Protein 9JU4 (pdb70)

Foldseek 3Di:
DAAFVLLVVLLVVVVVDDDDPLVPDDLVNVQPDDDSFDADDADDAPDWDWDWDDDVPDIKIKIKTAGPDADFPFFEEEEEEDDLLRDDACRLCNSLVRLLCHLLVGIYIYIGFHGWPVDAPPRRLCRLLVVVVSCLVCSVVVRHDQQRYAYEYAAQRLLSRLLSLVVQVVVVDDHHAEYEYELYQQADDPVDQPPLLPVLQDRFPNHNSNNVSSCVGHHPDCVCRQVCSRRVLNVPALAPGHEYEYEAEQNESSRVVSVSSQVSNVVNVHHYHYDYQDRHYGPLCSCAPVGPSSVVVSSVSSNVSNVSRD/DFFFQDADAPQAWGATNHAIEGCVQEVNTHDGGDDWDFDWDPVSIHTHHID

Radius of gyration: 20.18 Å; Cα contacts (8 Å, |Δi|>4): 818; chains: 2; bounding box: 47×51×53 Å

B-factor: mean 32.2, std 16.73, range [12.49, 86.11]

InterPro domains:
  IPR013094 Alpha/beta hydrolase fold-3 [PF07859] (77-285)
  IPR029058 Alpha/Beta hydrolase fold [G3DSA:3.40.50.1820] (1-310)
  IPR029058 Alpha/Beta hydrolase fold [SSF53474] (37-308)
  IPR050300 GDXG lipolytic enzyme [PTHR48081] (16-307)

Secondary structure (D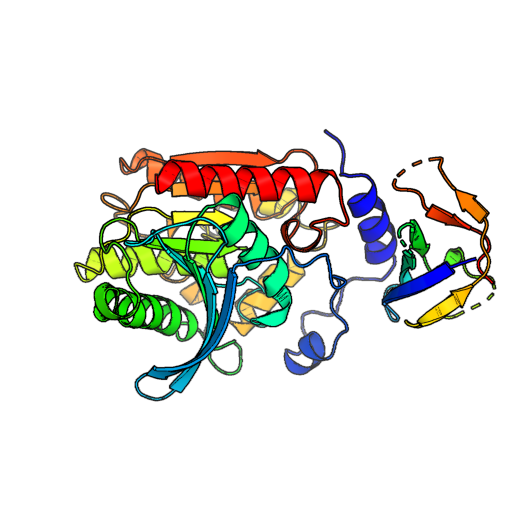SSP, 8-state):
----HHHHHHHHHHTTSPPP-TTT--HHHHHHSPPSSPP------SEEEEEEEEETTEEEEEEEEE-TT--SSEEEEEEE--STTTS--TTTTHHHHHHHHHHHTSEEEEE----TTTS-TTHHHHHHHHHHHHHHHTTTTTTEEEEEEEEEEETHHHHHHHHHHHHHHHTT-S----EEEES------TTS--HHHHHTSSSSSS-HHHHHHHHHHH-S-GGGGG-TTT-GGG-S--TTPPPEEEEEETT-TTHHHHHHHHHHHHHTT--EEEEEETT--TTGGGGTTTSHHHHHHHHHHHHHHHHHH-/-EEEEEEETTTTEEEE--EEEEGGGB-----TT-EE--EEE----EEESB-

Organism: Alicyclobacillus acidocaldarius subsp. acidocaldarius (strain ATCC 27009 / DSM 446 / BCRC 14685 / JCM 5260 / KCTC 1825 / NBRC 15652 / NCIMB 11725 / NRRL B-14509 / 104-IA) (NCBI:txid521098)

Sequence (361 aa):
MPLDPVIQQVLDQLNRMPAPDYKHLSAQQFRSQQSLFPPVKKEPVAEVREFDMDLPGRTLKVRMYRPEGVEPPYPALVYYHGGGWVVGDLETHDPVCRVLAKDGRAVVFSVDYRLAPEHKFPAAVEDAYDALQWIAERAADFHLDPARIAVGGDSAGGNLAAVTSILAKERGGPAIAFQLLIYPSTGYDPAHPPASIEENAEGYLLTGGMMLWFRDQYLNSLEELTHPWFSPVLYPDLSGLPPAYIATAQYDPLRDVGKLYAEALNKAGVKVEIENFEDLIHGFAQFYSLSPGATKALVRIAEKLRDALARGKVKWFHDYYGYGFITDVFVNADAIDKTLKEGQVVEFEIDSTAPQAAHVK

Solvent-accessible surface area: 15192 Å² total; per-residue (Å²): 158,112,21,4,69,11,1,66,30,1,4,63,17,15,84,150,79,100,76,51,67,50,167,130,20,43,2,113,98,39,82,90,83,70,62,36,41,8,101,20,114,95,22,78,20,45,66,52,124,86,51,77,0,104,23,117,87,40,72,2,97,0,37,26,0,70,0,92,81,30,143,70,84,21,13,0,0,0,0,0,0,0,19,6,12,0,37,14,61,7,83,61,5,2,9,2,0,40,0,0,0,71,29,2,78,0,3,0,0,0,0,32,6,62,42,1,38,95,80,70,10,51,13,1,1,52,0,0,7,27,0,0,65,46,0,19,123,82,5,90,113,42,107,7,32,85,74,61,1,0,0,0,0,3,13,1,0,0,0,0,0,0,0,1,2,0,0,7,72,92,112,77,16,26,71,22,33,13,0,0,0,0,2,0,19,0,9,51,62,59,74,132,51,20,70,0,23,120,115,6,22,114,25,54,35,15,25,17,24,18,37,90,7,21,39,76,29,1,5,88,52,87,155,35,29,72,68,37,53,19,2,0,17,63,35,122,74,9,43,69,9,16,49,4,3,0,0,2,0,48,47,0,0,6,31,20,0,0,117,54,0,6,93,24,0,101,190,30,71,8,160,30,66,64,36,50,28,76,24,0,1,15,4,0,1,27,1,12,51,25,0,68,11,0,36,153,4,0,40,104,0,0,63,42,0,94,85,46,4,117,213,1,112,0,87,24,12,3,95,130,28,6,0,0,7,1,74,76,24,3,0,22,21,118,12,18,122,165,62,8,139,100,35,78,113,7,96,42,101,94,57,90,173,60,50,42,4,19,109,0,150

Structure (mmCIF, N/CA/C/O backbone):
data_9JU4
#
_entry.id   9JU4
#
_cell.length_a   45.820
_cell.length_b   46.650
_cell.length_c   101.260
_cell.angle_alpha   90.00
_cell.angle_beta   93.99
_cell.angle_gamma   90.00
#
_symmetry.space_group_name_H-M   'P 1 2 1'
#
loop_
_entity.id
_entity.type
_entity.pdbx_description
1 polymer 'Alpha/beta hydrolase fold-3 domain protein'
2 polymer 'The Thermotoga maritima cold shock protein mutant binding to AacEst'
3 non-polymer 'phenylmethanesulfonic acid'
4 non-polymer DI(HYDROXYETHYL)ETHER
5 non-polymer GLYCEROL
6 water water
#
loop_
_atom_site.group_PDB
_atom_site.id
_atom_site.type_symbol
_atom_site.label_atom_id
_atom_site.label_alt_id
_atom_site.label_comp_id
_atom_site.label_asym_id
_atom_site.label_entity_id
_atom_site.label_seq_id
_atom_site.pdbx_PDB_ins_code
_atom_site.Cartn_x
_atom_site.Cartn_y
_atom_site.Cartn_z
_atom_site.occupancy
_atom_site.B_iso_or_equiv
_atom_site.auth_seq_id
_atom_site.auth_comp_id
_atom_site.auth_asym_id
_atom_site.auth_atom_id
_atom_site.pdbx_PDB_model_num
ATOM 1 N N . MET A 1 1 ? 24.711 -21.024 17.050 1.00 45.10 1 MET A N 1
ATOM 2 C CA . MET A 1 1 ? 24.192 -19.998 16.150 1.00 43.98 1 MET A CA 1
ATOM 3 C C . MET A 1 1 ? 24.468 -18.597 16.694 1.00 46.18 1 MET A C 1
ATOM 4 O O . MET A 1 1 ? 24.474 -18.391 17.909 1.00 46.20 1 MET A O 1
ATOM 9 N N . PRO A 1 2 ? 24.703 -17.636 15.808 1.00 46.21 2 PRO A N 1
ATOM 10 C CA . PRO A 1 2 ? 24.803 -16.239 16.233 1.00 43.26 2 PRO A CA 1
ATOM 11 C C . PRO A 1 2 ? 23.407 -15.685 16.496 1.00 39.95 2 PRO A C 1
ATOM 12 O O . PRO A 1 2 ? 22.395 -16.333 16.235 1.00 40.55 2 PRO A O 1
ATOM 16 N N . LEU A 1 3 ? 23.378 -14.457 17.006 1.00 37.87 3 LEU A N 1
ATOM 17 C CA . LEU A 1 3 ? 22.126 -13.760 17.256 1.00 36.16 3 LEU A CA 1
ATOM 18 C C . LEU A 1 3 ? 21.285 -13.683 15.992 1.00 41.37 3 LEU A C 1
ATOM 19 O O . LEU A 1 3 ? 21.800 -13.428 14.898 1.00 34.44 3 LEU A O 1
ATOM 24 N N . ASP A 1 4 ? 19.989 -13.911 16.147 1.00 36.26 4 ASP A N 1
ATOM 25 C CA . ASP A 1 4 ? 19.067 -13.723 15.040 1.00 34.54 4 ASP A CA 1
ATOM 26 C C . ASP A 1 4 ? 19.255 -12.326 14.446 1.00 32.01 4 ASP A C 1
ATOM 27 O O . ASP A 1 4 ? 19.394 -11.342 15.190 1.00 29.63 4 ASP A O 1
ATOM 32 N N . PRO A 1 5 ? 19.276 -12.200 13.118 1.00 35.82 5 PRO A N 1
ATOM 33 C CA . PRO A 1 5 ? 19.692 -10.921 12.513 1.00 35.35 5 PRO A CA 1
ATOM 34 C C . PRO A 1 5 ? 18.790 -9.746 12.846 1.00 37.29 5 PRO A C 1
ATOM 35 O O . PRO A 1 5 ? 19.291 -8.631 13.044 1.00 32.28 5 PRO A O 1
ATOM 39 N N . VAL A 1 6 ? 17.472 -9.950 12.910 1.00 33.49 6 VAL A N 1
ATOM 40 C CA . VAL A 1 6 ? 16.580 -8.844 13.247 1.00 32.13 6 VAL A CA 1
ATOM 41 C C . VAL A 1 6 ? 16.778 -8.423 14.697 1.00 32.30 6 VAL A C 1
ATOM 42 O O . VAL A 1 6 ? 16.837 -7.228 15.015 1.00 31.41 6 VAL A O 1
ATOM 46 N N . ILE A 1 7 ? 16.871 -9.398 15.602 1.00 32.63 7 ILE A N 1
ATOM 47 C CA . ILE A 1 7 ? 17.149 -9.094 17.003 1.00 29.15 7 ILE A CA 1
ATOM 48 C C . ILE A 1 7 ? 18.465 -8.329 17.141 1.00 30.86 7 ILE A C 1
ATOM 49 O O . ILE A 1 7 ? 18.556 -7.348 17.892 1.00 29.84 7 ILE A O 1
ATOM 54 N N . GLN A 1 8 ? 19.496 -8.750 16.400 1.00 32.47 8 GLN A N 1
ATOM 55 C CA . GLN A 1 8 ? 20.783 -8.049 16.427 1.00 31.86 8 GLN A CA 1
ATOM 56 C C . GLN A 1 8 ? 20.627 -6.572 16.091 1.00 33.33 8 GLN A C 1
ATOM 57 O O . GLN A 1 8 ? 21.277 -5.712 16.701 1.00 35.13 8 GLN A O 1
ATOM 63 N N . GLN A 1 9 ? 19.781 -6.258 15.107 1.00 34.60 9 GLN A N 1
ATOM 64 C CA . GLN A 1 9 ? 19.604 -4.868 14.699 1.00 35.29 9 GLN A CA 1
ATOM 65 C C . GLN A 1 9 ? 18.978 -4.051 15.818 1.00 37.17 9 GLN A C 1
ATOM 66 O O . GLN A 1 9 ? 19.379 -2.906 16.066 1.00 33.62 9 GLN A O 1
ATOM 72 N N . VAL A 1 10 ? 18.000 -4.632 16.518 1.00 32.23 10 VAL A N 1
ATOM 73 C CA . VAL A 1 10 ? 17.365 -3.935 17.631 1.00 37.44 10 VAL A CA 1
ATOM 74 C C . VAL A 1 10 ? 18.371 -3.700 18.750 1.00 31.91 10 VAL A C 1
ATOM 75 O O . VAL A 1 10 ? 18.486 -2.590 19.283 1.00 37.15 10 VAL A O 1
ATOM 79 N N . LEU A 1 11 ? 19.125 -4.741 19.110 1.00 34.73 11 LEU A N 1
ATOM 80 C CA . LEU A 1 11 ? 20.072 -4.638 20.214 1.00 36.92 11 LEU A CA 1
ATOM 81 C C . LEU A 1 11 ? 21.154 -3.608 19.927 1.00 38.62 11 LEU A C 1
ATOM 82 O O . LEU A 1 11 ? 21.517 -2.820 20.808 1.00 40.09 11 LEU A O 1
ATOM 87 N N . ASP A 1 12 ? 21.691 -3.607 18.704 1.00 38.17 12 ASP A N 1
ATOM 88 C CA . ASP A 1 12 ? 22.735 -2.646 18.359 1.00 38.29 12 ASP A CA 1
ATOM 89 C C . ASP A 1 12 ? 22.266 -1.216 18.585 1.00 44.53 12 ASP A C 1
ATOM 90 O O . ASP A 1 12 ? 23.033 -0.377 19.068 1.00 49.61 12 ASP A O 1
ATOM 95 N N . GLN A 1 13 ? 21.003 -0.924 18.275 1.00 38.86 13 GLN A N 1
ATOM 96 C CA . GLN A 1 13 ? 20.482 0.419 18.498 1.00 41.21 13 GLN A CA 1
ATOM 97 C C . GLN A 1 13 ? 20.128 0.649 19.965 1.00 47.22 13 GLN A C 1
ATOM 98 O O . GLN A 1 13 ? 20.313 1.757 20.485 1.00 45.34 13 GLN A O 1
ATOM 104 N N . LEU A 1 14 ? 19.612 -0.382 20.644 1.00 47.05 14 LEU A N 1
ATOM 105 C CA . LEU A 1 14 ? 19.305 -0.256 22.066 1.00 43.60 14 LEU A CA 1
ATOM 106 C C . LEU A 1 14 ? 20.554 0.078 22.871 1.00 41.91 14 LEU A C 1
ATOM 107 O O . LEU A 1 14 ? 20.542 0.976 23.718 1.00 46.61 14 LEU A O 1
ATOM 112 N N . ASN A 1 15 ? 21.644 -0.634 22.614 1.00 36.02 15 ASN A N 1
ATOM 113 C CA . ASN A 1 15 ? 22.839 -0.513 23.433 1.00 40.11 15 ASN A CA 1
ATOM 114 C C . ASN A 1 15 ? 23.634 0.757 23.151 1.00 49.07 15 ASN A C 1
ATOM 115 O O . ASN A 1 15 ? 24.681 0.958 23.776 1.00 46.34 15 ASN A O 1
ATOM 120 N N . ARG A 1 16 ? 23.165 1.617 22.240 1.00 49.18 16 ARG A N 1
ATOM 121 C CA . ARG A 1 16 ? 23.795 2.915 22.019 1.00 50.22 16 ARG A CA 1
ATOM 122 C C . ARG A 1 16 ? 23.472 3.917 23.113 1.00 56.00 16 ARG A C 1
ATOM 123 O O . ARG A 1 16 ? 24.277 4.821 23.361 1.00 57.67 16 ARG A O 1
ATOM 131 N N . MET A 1 17 ? 22.321 3.788 23.754 1.00 50.71 17 MET A N 1
ATOM 132 C CA . MET A 1 17 ? 22.089 4.700 24.856 1.00 58.28 17 MET A CA 1
ATOM 133 C C . MET A 1 17 ? 22.546 4.059 26.162 1.00 58.61 17 MET A C 1
ATOM 134 O O . MET A 1 17 ? 22.557 2.830 26.288 1.00 56.10 17 MET A O 1
ATOM 139 N N . PRO A 1 18 ? 22.958 4.856 27.144 1.00 60.10 18 PRO A N 1
ATOM 140 C CA . PRO A 1 18 ? 23.471 4.274 28.386 1.00 53.35 18 PRO A CA 1
ATOM 141 C C . PRO A 1 18 ? 22.355 3.639 29.199 1.00 49.94 18 PRO A C 1
ATOM 142 O O . PRO A 1 18 ? 21.169 3.926 29.020 1.00 44.56 18 PRO A O 1
ATOM 146 N N . ALA A 1 19 ? 22.760 2.750 30.103 1.00 51.52 19 ALA A N 1
ATOM 147 C CA . ALA A 1 19 ? 21.797 2.049 30.934 1.00 46.48 19 ALA A CA 1
ATOM 148 C C . ALA A 1 19 ? 21.060 3.042 31.829 1.00 42.93 19 ALA A C 1
ATOM 149 O O . ALA A 1 19 ? 21.610 4.087 32.196 1.00 43.51 19 ALA A O 1
ATOM 151 N N . PRO A 1 20 ? 19.809 2.751 32.178 1.00 40.39 20 PRO A N 1
ATOM 152 C CA . PRO A 1 20 ? 19.067 3.637 33.080 1.00 35.32 20 PRO A CA 1
ATOM 153 C C . PRO A 1 20 ? 19.719 3.719 34.450 1.00 33.87 20 PRO A C 1
ATOM 154 O O . PRO A 1 20 ? 20.515 2.870 34.849 1.00 35.01 20 PRO A O 1
ATOM 158 N N . ASP A 1 21 ? 19.350 4.760 35.181 1.00 34.96 21 ASP A N 1
ATOM 159 C CA . ASP A 1 21 ? 19.789 4.953 36.560 1.00 37.49 21 ASP A CA 1
ATOM 160 C C . ASP A 1 21 ? 18.807 4.197 37.446 1.00 33.97 21 ASP A C 1
ATOM 161 O O . ASP A 1 21 ? 17.792 4.741 37.890 1.00 32.48 21 ASP A O 1
ATOM 166 N N . TYR A 1 22 ? 19.110 2.918 37.708 1.00 32.24 22 TYR A N 1
ATOM 167 C CA . TYR A 1 22 ? 18.154 2.062 38.404 1.00 31.09 22 TYR A CA 1
ATOM 168 C C . TYR A 1 22 ? 17.918 2.481 39.851 1.00 36.68 22 TYR A C 1
ATOM 169 O O . TYR A 1 22 ? 16.856 2.165 40.397 1.00 30.09 22 TYR A O 1
ATOM 178 N N . LYS A 1 23 ? 18.852 3.197 40.490 1.00 29.22 23 LYS A N 1
ATOM 179 C CA . LYS A 1 23 ? 18.590 3.584 41.876 1.00 32.66 23 LYS A CA 1
ATOM 180 C C . LYS A 1 23 ? 17.494 4.644 41.995 1.00 34.23 23 LYS A C 1
ATOM 181 O O . LYS A 1 23 ? 16.910 4.792 43.075 1.00 33.83 23 LYS A O 1
ATOM 187 N N . HIS A 1 24 ? 17.191 5.376 40.922 1.00 25.73 24 HIS A N 1
ATOM 188 C CA . HIS A 1 24 ? 16.141 6.382 40.958 1.00 28.67 24 HIS A CA 1
ATOM 189 C C . HIS A 1 24 ? 14.990 6.113 40.000 1.00 27.29 24 HIS A C 1
ATOM 190 O O . HIS A 1 24 ? 13.984 6.830 40.065 1.00 32.88 24 HIS A O 1
ATOM 197 N N . LEU A 1 25 ? 15.104 5.105 39.143 1.00 26.69 25 LEU A N 1
ATOM 198 C CA . LEU A 1 25 ? 14.023 4.734 38.243 1.00 26.21 25 LEU A CA 1
ATOM 199 C C . LEU A 1 25 ? 12.781 4.345 39.034 1.00 26.11 25 LEU A C 1
ATOM 200 O O . LEU A 1 25 ? 12.831 3.481 39.915 1.00 25.05 25 LEU A O 1
ATOM 205 N N . SER A 1 26 ? 11.653 4.969 38.719 1.00 23.84 26 SER A N 1
ATOM 206 C CA . SER A 1 26 ? 10.406 4.585 39.362 1.00 25.62 26 SER A CA 1
ATOM 207 C C . SER A 1 26 ? 9.568 3.714 38.431 1.00 24.33 26 SER A C 1
ATOM 208 O O . SER A 1 26 ? 9.760 3.703 37.213 1.00 23.49 26 SER A O 1
ATOM 211 N N . ALA A 1 27 ? 8.623 2.977 39.021 1.00 22.56 27 ALA A N 1
ATOM 212 C CA . ALA A 1 27 ? 7.749 2.138 38.203 1.00 28.65 27 ALA A CA 1
ATOM 213 C C . ALA A 1 27 ? 6.887 2.986 37.272 1.00 30.82 27 ALA A C 1
ATOM 214 O O . ALA A 1 27 ? 6.769 2.697 36.072 1.00 29.11 27 ALA A O 1
ATOM 216 N N . GLN A 1 28 ? 6.292 4.052 37.812 1.00 32.99 28 GLN A N 1
ATOM 217 C CA . GLN A 1 28 ? 5.480 4.960 37.005 1.00 40.60 28 GLN A CA 1
ATOM 218 C C . GLN A 1 28 ? 6.301 5.569 35.877 1.00 36.44 28 GLN A C 1
ATOM 219 O O . GLN A 1 28 ? 5.774 5.830 34.794 1.00 45.62 28 GLN A O 1
ATOM 225 N N . GLN A 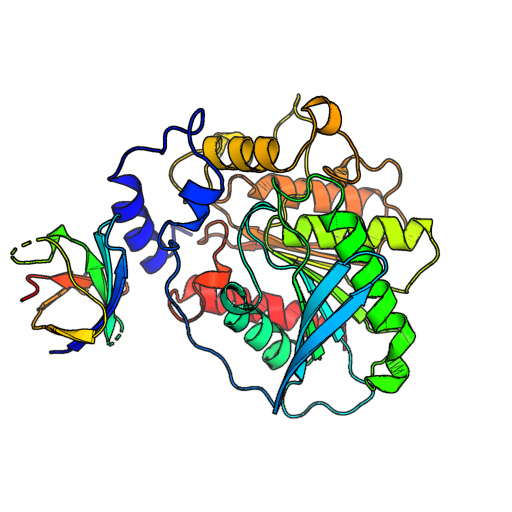1 29 ? 7.601 5.773 36.111 1.00 39.79 29 GLN A N 1
ATOM 226 C CA . GLN A 1 29 ? 8.527 6.197 35.067 1.00 36.43 29 GLN A CA 1
ATOM 227 C C . GLN A 1 29 ? 8.722 5.104 34.026 1.00 44.35 29 GLN A C 1
ATOM 228 O O . GLN A 1 29 ? 8.662 5.358 32.816 1.00 46.21 29 GLN A O 1
ATOM 234 N N . PHE A 1 30 ? 9.011 3.885 34.486 1.00 36.99 30 PHE A N 1
ATOM 235 C CA . PHE A 1 30 ? 9.285 2.778 33.580 1.00 37.06 30 PHE A CA 1
ATOM 236 C C . PHE A 1 30 ? 8.063 2.434 32.727 1.00 33.45 30 PHE A C 1
ATOM 237 O O . PHE A 1 30 ? 8.201 2.105 31.545 1.00 37.30 30 PHE A O 1
ATOM 245 N N . ARG A 1 31 ? 6.861 2.505 33.306 1.00 36.03 31 ARG A N 1
ATOM 246 C CA . ARG A 1 31 ? 5.641 2.219 32.548 1.00 37.55 31 ARG A CA 1
ATOM 247 C C . ARG A 1 31 ? 5.279 3.344 31.582 1.00 43.69 31 ARG A C 1
ATOM 248 O O . ARG A 1 31 ? 4.657 3.092 30.545 1.00 45.06 31 ARG A O 1
ATOM 256 N N . SER A 1 32 ? 5.645 4.582 31.914 1.00 49.06 32 SER A N 1
ATOM 257 C CA . SER A 1 32 ? 5.484 5.709 31.001 1.00 48.95 32 SER A CA 1
ATOM 258 C C . SER A 1 32 ? 6.370 5.595 29.770 1.00 48.56 32 SER A C 1
ATOM 259 O O . SER A 1 32 ? 6.137 6.307 28.787 1.00 53.18 32 SER A O 1
ATOM 262 N N . GLN A 1 33 ? 7.392 4.746 29.808 1.00 47.98 33 GLN A N 1
ATOM 263 C CA . GLN A 1 33 ? 8.226 4.541 28.637 1.00 47.28 33 GLN A CA 1
ATOM 264 C C . GLN A 1 33 ? 7.414 3.928 27.509 1.00 49.91 33 GLN A C 1
ATOM 265 O O . GLN A 1 33 ? 6.398 3.265 27.731 1.00 53.96 33 GLN A O 1
ATOM 271 N N . GLN A 1 34 ? 7.872 4.165 26.286 1.00 50.65 34 GLN A N 1
ATOM 272 C CA . GLN A 1 34 ? 7.431 3.362 25.158 1.00 53.96 34 GLN A CA 1
ATOM 273 C C . GLN A 1 34 ? 8.094 1.993 25.245 1.00 53.48 34 GLN A C 1
ATOM 274 O O . GLN A 1 34 ? 9.285 1.883 25.554 1.00 52.00 34 GLN A O 1
ATOM 280 N N . SER A 1 35 ? 7.316 0.942 25.004 1.00 52.54 35 SER A N 1
ATOM 281 C CA . SER A 1 35 ? 7.849 -0.403 25.162 1.00 51.74 35 SER A CA 1
ATOM 282 C C . SER A 1 35 ? 8.821 -0.739 24.036 1.00 54.37 35 SER A C 1
ATOM 283 O O . SER A 1 35 ? 8.659 -0.309 22.888 1.00 51.35 35 SER A O 1
ATOM 286 N N . LEU A 1 36 ? 9.840 -1.529 24.379 1.00 50.69 36 LEU A N 1
ATOM 287 C CA . LEU A 1 36 ? 10.822 -1.954 23.388 1.00 48.18 36 LEU A CA 1
ATOM 288 C C . LEU A 1 36 ? 10.197 -2.778 22.271 1.00 50.63 36 LEU A C 1
ATOM 289 O O . LEU A 1 36 ? 10.782 -2.881 21.187 1.00 50.00 36 LEU A O 1
ATOM 294 N N . PHE A 1 37 ? 9.020 -3.357 22.503 1.00 47.16 37 PHE A N 1
ATOM 295 C CA . PHE A 1 37 ? 8.514 -4.259 21.478 1.00 48.99 37 PHE A CA 1
ATOM 296 C C . PHE A 1 37 ? 7.416 -3.590 20.666 1.00 48.12 37 PHE A C 1
ATOM 297 O O . PHE A 1 37 ? 6.535 -2.935 21.233 1.00 50.19 37 PHE A O 1
ATOM 305 N N . PRO A 1 38 ? 7.444 -3.737 19.346 1.00 46.95 38 PRO A N 1
ATOM 306 C CA . PRO A 1 38 ? 6.360 -3.213 18.518 1.00 47.96 38 PRO A CA 1
ATOM 307 C C . PRO A 1 38 ? 5.214 -4.204 18.446 1.00 49.01 38 PRO A C 1
ATOM 308 O O . PRO A 1 38 ? 5.392 -5.393 18.753 1.00 44.22 38 PRO A O 1
ATOM 312 N N . PRO A 1 39 ? 4.020 -3.751 18.055 1.00 51.46 39 PRO A N 1
ATOM 313 C CA . PRO A 1 39 ? 2.896 -4.684 17.880 1.00 48.81 39 PRO A CA 1
ATOM 314 C C . PRO A 1 39 ? 3.149 -5.624 16.709 1.00 50.53 39 PRO A C 1
ATOM 315 O O . PRO A 1 39 ? 3.552 -5.198 15.623 1.00 54.73 39 PRO A O 1
ATOM 319 N N . VAL A 1 40 ? 2.908 -6.912 16.940 1.00 39.79 40 VAL A N 1
ATOM 320 C CA . VAL A 1 40 ? 3.228 -7.935 15.955 1.00 32.22 40 VAL A CA 1
ATOM 321 C C . VAL A 1 40 ? 1.953 -8.613 15.467 1.00 36.71 40 VAL A C 1
ATOM 322 O O . VAL A 1 40 ? 0.855 -8.317 15.952 1.00 38.02 40 VAL A O 1
ATOM 326 N N . LYS A 1 41 ? 2.098 -9.532 14.513 1.00 34.01 41 LYS A N 1
ATOM 327 C CA . LYS A 1 41 ? 0.954 -10.196 13.899 1.00 35.39 41 LYS A CA 1
ATOM 328 C C . LYS A 1 41 ? 0.094 -10.929 14.926 1.00 33.77 41 LYS A C 1
ATOM 329 O O . LYS A 1 41 ? 0.607 -11.689 15.754 1.00 27.63 41 LYS A O 1
ATOM 335 N N . LYS A 1 42 ? -1.226 -10.740 14.834 1.00 29.25 42 LYS A N 1
ATOM 336 C CA . LYS A 1 42 ? -2.191 -11.490 15.635 1.00 30.10 42 LYS A CA 1
ATOM 337 C C . LYS A 1 42 ? -2.743 -12.619 14.774 1.00 28.91 42 LYS A C 1
ATOM 338 O O . LYS A 1 42 ? -3.458 -12.368 13.801 1.00 30.34 42 LYS A O 1
ATOM 344 N N . GLU A 1 43 ? -2.411 -13.856 15.119 1.00 26.84 43 GLU A N 1
ATOM 345 C CA . GLU A 1 43 ? -2.944 -14.982 14.375 1.00 26.77 43 GLU A CA 1
ATOM 346 C C . GLU A 1 43 ? -4.444 -15.115 14.647 1.00 34.43 43 GLU A C 1
ATOM 347 O O . GLU A 1 43 ? -4.915 -14.791 15.743 1.00 27.76 43 GLU A O 1
ATOM 353 N N . PRO A 1 44 ? -5.222 -15.562 13.660 1.00 35.79 44 PRO A N 1
ATOM 354 C CA . PRO A 1 44 ? -6.677 -15.645 13.851 1.00 30.67 44 PRO A CA 1
ATOM 355 C C . PRO A 1 44 ? -7.061 -16.840 14.709 1.00 26.82 44 PRO A C 1
ATOM 356 O O . PRO A 1 44 ? -6.443 -17.904 14.646 1.00 31.09 44 PRO A O 1
ATOM 360 N N . VAL A 1 45 ? -8.087 -16.643 15.539 1.00 30.34 45 VAL A N 1
ATOM 361 C CA . VAL A 1 45 ? -8.671 -17.702 16.351 1.00 28.16 45 VAL A CA 1
ATOM 362 C C . VAL A 1 45 ? -10.190 -17.641 16.185 1.00 27.32 45 VAL A C 1
ATOM 363 O O . VAL A 1 45 ? -10.732 -16.705 15.602 1.00 30.93 45 VAL A O 1
ATOM 367 N N . ALA A 1 46 ? -10.882 -18.663 16.699 1.00 27.44 46 ALA A N 1
ATOM 368 C CA . ALA A 1 46 ? -12.338 -18.698 16.548 1.00 30.18 46 ALA A CA 1
ATOM 369 C C . ALA A 1 46 ? -13.003 -17.574 17.340 1.00 31.13 46 ALA A C 1
ATOM 370 O O . ALA A 1 46 ? -13.906 -16.898 16.834 1.00 30.34 46 ALA A O 1
ATOM 372 N N . GLU A 1 47 ? -12.541 -17.325 18.565 1.00 24.71 47 GLU A N 1
ATOM 373 C CA . GLU A 1 47 ? -13.185 -16.345 19.422 1.00 26.83 47 GLU A CA 1
ATOM 374 C C . GLU A 1 47 ? -12.211 -15.859 20.489 1.00 24.05 47 GLU A C 1
ATOM 375 O O . GLU A 1 47 ? -11.399 -16.634 20.995 1.00 22.02 47 GLU A O 1
ATOM 381 N N . VAL A 1 48 ? -12.304 -14.576 20.822 1.00 21.73 48 VAL A N 1
ATOM 382 C CA . VAL A 1 48 ? -11.580 -13.984 21.944 1.00 26.40 48 VAL A CA 1
ATOM 383 C C . VAL A 1 48 ? -12.609 -13.276 22.809 1.00 25.74 48 VAL A C 1
ATOM 384 O O . VAL A 1 48 ? -13.348 -12.422 22.312 1.00 32.75 48 VAL A O 1
ATOM 388 N N . ARG A 1 49 ? -12.665 -13.633 24.090 1.00 22.78 49 ARG A N 1
ATOM 389 C CA . ARG A 1 49 ? -13.601 -13.039 25.041 1.00 28.31 49 ARG A CA 1
ATOM 390 C C . ARG A 1 49 ? -12.821 -12.434 26.198 1.00 26.69 49 ARG A C 1
ATOM 391 O O . ARG A 1 49 ? -11.999 -13.115 26.817 1.00 27.10 49 ARG A O 1
ATOM 399 N N . GLU A 1 50 ? -13.071 -11.166 26.497 1.00 20.97 50 GLU A N 1
ATOM 400 C CA . GLU A 1 50 ? -12.468 -10.534 27.660 1.00 19.83 50 GLU A CA 1
ATOM 401 C C . GLU A 1 50 ? -13.526 -10.328 28.729 1.00 22.76 50 GLU A C 1
ATOM 402 O O . GLU A 1 50 ? -14.650 -9.915 28.424 1.00 21.82 50 GLU A O 1
ATOM 408 N N . PHE A 1 51 ? -13.172 -10.602 29.981 1.00 19.25 51 PHE A N 1
ATOM 409 C CA . PHE A 1 51 ? -14.149 -10.432 31.057 1.00 21.26 51 PHE A CA 1
ATOM 410 C C . PHE A 1 51 ? -13.420 -10.218 32.377 1.00 21.11 51 PHE A C 1
ATOM 411 O O . PHE A 1 51 ? -12.202 -10.388 32.477 1.00 22.31 51 PHE A O 1
ATOM 419 N N . ASP A 1 52 ? -14.187 -9.829 33.392 1.00 21.41 52 ASP A N 1
ATOM 420 C CA . ASP A 1 52 ? -13.669 -9.582 34.731 1.00 21.52 52 ASP A CA 1
ATOM 421 C C . ASP A 1 52 ? -13.910 -10.806 35.603 1.00 26.22 52 ASP A C 1
ATOM 422 O O . ASP A 1 52 ? -15.042 -11.285 35.704 1.00 23.61 52 ASP A O 1
ATOM 427 N N . MET A 1 53 ? -12.852 -11.295 36.239 1.00 19.17 53 MET A N 1
ATOM 428 C CA . MET A 1 53 ? -12.929 -12.390 37.200 1.00 22.03 53 MET A CA 1
ATOM 429 C C . MET A 1 53 ? -12.960 -11.790 38.604 1.00 21.98 53 MET A C 1
ATOM 430 O O . MET A 1 53 ? -11.999 -11.136 39.019 1.00 19.14 53 MET A O 1
ATOM 435 N N . ASP A 1 54 ? -14.061 -11.999 39.324 1.00 23.36 54 ASP A N 1
ATOM 436 C CA . ASP A 1 54 ? -14.255 -11.400 40.642 1.00 21.17 54 ASP A CA 1
ATOM 437 C C . ASP A 1 54 ? -13.700 -12.349 41.700 1.00 24.51 54 ASP A C 1
ATOM 438 O O . ASP A 1 54 ? -14.185 -13.475 41.864 1.00 25.95 54 ASP A O 1
ATOM 443 N N . LEU A 1 55 ? -12.660 -11.912 42.388 1.00 23.73 55 LEU A N 1
ATOM 444 C CA . LEU A 1 55 ? -12.047 -12.633 43.486 1.00 20.38 55 LEU A CA 1
ATOM 445 C C . LEU A 1 55 ? -12.228 -11.818 44.761 1.00 23.01 55 LEU A C 1
ATOM 446 O O . LEU A 1 55 ? -12.540 -10.624 44.693 1.00 25.30 55 LEU A O 1
ATOM 451 N N . PRO A 1 56 ? -12.027 -12.425 45.951 1.00 28.81 56 PRO A N 1
ATOM 452 C CA . PRO A 1 56 ? -12.140 -11.639 47.193 1.00 25.80 56 PRO A CA 1
ATOM 453 C C . PRO A 1 56 ? -11.147 -10.487 47.234 1.00 28.87 56 PRO A C 1
ATOM 454 O O . PRO A 1 56 ? -9.931 -10.705 47.224 1.00 25.89 56 PRO A O 1
ATOM 458 N N . GLY A 1 57 ? -11.659 -9.257 47.235 1.00 31.38 57 GLY A N 1
ATOM 459 C CA . GLY A 1 57 ? -10.839 -8.071 47.364 1.00 28.82 57 GLY A CA 1
ATOM 460 C C . GLY A 1 57 ? -10.307 -7.488 46.073 1.00 33.40 57 GLY A C 1
ATOM 461 O O . GLY A 1 57 ? -9.744 -6.386 46.100 1.00 34.37 57 GLY A O 1
ATOM 462 N N . ARG A 1 58 ? -10.436 -8.184 44.944 1.00 25.50 58 ARG A N 1
ATOM 463 C CA . ARG A 1 58 ? -9.882 -7.639 43.715 1.00 24.50 58 ARG A CA 1
ATOM 464 C C . ARG A 1 58 ? -10.519 -8.341 42.528 1.00 21.42 58 ARG A C 1
ATOM 465 O O . ARG A 1 58 ? -10.966 -9.482 42.628 1.00 25.07 58 ARG A O 1
ATOM 473 N N . THR A 1 59 ? -10.565 -7.630 41.413 1.00 19.70 59 THR A N 1
ATOM 474 C CA . THR A 1 59 ? -11.067 -8.141 40.148 1.00 21.52 59 THR A CA 1
ATOM 475 C C . THR A 1 59 ? -9.912 -8.242 39.161 1.00 23.39 59 THR A C 1
ATOM 476 O O . THR A 1 59 ? -9.129 -7.300 39.027 1.00 23.54 59 THR A O 1
ATOM 480 N N . LEU A 1 60 ? -9.803 -9.374 38.473 1.00 21.07 60 LEU A N 1
ATOM 481 C CA . LEU A 1 60 ? -8.741 -9.593 37.500 1.00 19.69 60 LEU A CA 1
ATOM 482 C C . LEU A 1 60 ? -9.342 -9.700 36.110 1.00 22.28 60 LEU A C 1
ATOM 483 O O . LEU A 1 60 ? -10.282 -10.476 35.895 1.00 19.88 60 LEU A O 1
ATOM 488 N N . LYS A 1 61 ? -8.796 -8.938 35.169 1.00 18.66 61 LYS A N 1
ATOM 489 C CA . LYS A 1 61 ? -9.198 -9.092 33.777 1.00 18.19 61 LYS A CA 1
ATOM 490 C C . LYS A 1 61 ? -8.641 -10.389 33.202 1.00 20.54 61 LYS A C 1
ATOM 491 O O . LYS A 1 61 ? -7.525 -10.810 33.540 1.00 18.90 61 LYS A O 1
ATOM 497 N N . VAL A 1 62 ? -9.439 -11.037 32.342 1.00 17.53 62 VAL A N 1
ATOM 498 C CA . VAL A 1 62 ? -9.060 -12.286 31.692 1.00 19.11 62 VAL A CA 1
ATOM 499 C C . VAL A 1 62 ? -9.391 -12.198 30.213 1.00 21.38 62 VAL A C 1
ATOM 500 O O . VAL A 1 62 ? -10.456 -11.703 29.831 1.00 18.90 62 VAL A O 1
ATOM 504 N N . ARG A 1 63 ? -8.492 -12.694 29.374 1.00 17.82 63 ARG A N 1
ATOM 505 C CA . ARG A 1 63 ? -8.808 -12.895 27.967 1.00 17.35 63 ARG A CA 1
ATOM 506 C C . ARG A 1 63 ? -8.774 -14.380 27.663 1.00 20.79 63 ARG A C 1
ATOM 507 O O . ARG A 1 63 ? -7.769 -15.050 27.945 1.00 19.70 63 ARG A O 1
ATOM 515 N N . MET A 1 64 ? -9.871 -14.890 27.103 1.00 16.31 64 MET A N 1
ATOM 516 C CA . MET A 1 64 ? -9.999 -16.299 26.744 1.00 18.48 64 MET A CA 1
ATOM 517 C C . MET A 1 64 ? -9.935 -16.427 25.228 1.00 19.22 64 MET A C 1
ATOM 518 O O . MET A 1 64 ? -10.702 -15.766 24.519 1.00 22.31 64 MET A O 1
ATOM 523 N N . TYR A 1 65 ? -9.045 -17.289 24.740 1.00 18.64 65 TYR A N 1
ATOM 524 C CA . TYR A 1 65 ? -8.803 -17.488 23.312 1.00 21.44 65 TYR A CA 1
ATOM 525 C C . TYR A 1 65 ? -9.237 -18.893 22.927 1.00 22.80 65 TYR A C 1
ATOM 526 O O . TYR A 1 65 ? -8.614 -19.867 23.354 1.00 23.16 65 TYR A O 1
ATOM 535 N N . ARG A 1 66 ? -10.266 -19.010 22.083 1.00 21.60 66 ARG A N 1
ATOM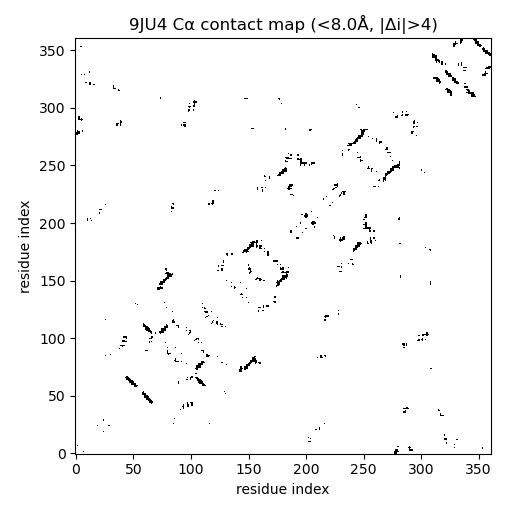 536 C CA . ARG A 1 66 ? -10.658 -20.332 21.589 1.00 19.59 66 ARG A CA 1
ATOM 537 C C . ARG A 1 66 ? -10.182 -20.485 20.154 1.00 27.13 66 ARG A C 1
ATOM 538 O O . ARG A 1 66 ? -10.590 -19.688 19.295 1.00 25.27 66 ARG A O 1
ATOM 546 N N . PRO A 1 67 ? -9.354 -21.479 19.840 1.00 25.99 67 PRO A N 1
ATOM 547 C CA . PRO A 1 67 ? -8.830 -21.612 18.479 1.00 29.39 67 PRO A CA 1
ATOM 548 C C . PRO A 1 67 ? -9.836 -22.276 17.546 1.00 34.26 67 PRO A C 1
ATOM 549 O O . PRO A 1 67 ? -10.770 -22.955 17.972 1.00 32.13 67 PRO A O 1
ATOM 553 N N . GLU A 1 68 ? -9.596 -22.099 16.247 1.00 37.68 68 GLU A N 1
ATOM 554 C CA . GLU A 1 68 ? -10.418 -22.745 15.228 1.00 38.79 68 GLU A CA 1
ATOM 555 C C . GLU A 1 68 ? -10.227 -24.259 15.239 1.00 42.07 68 GLU A C 1
ATOM 556 O O . GLU A 1 68 ? -9.151 -24.776 15.558 1.00 38.57 68 GLU A O 1
ATOM 562 N N . GLY A 1 69 ? -11.293 -24.969 14.881 1.00 44.78 69 GLY A N 1
ATOM 563 C CA . GLY A 1 69 ? -11.181 -26.381 14.569 1.00 44.70 69 GLY A CA 1
ATOM 564 C C . GLY A 1 69 ? -10.830 -27.286 15.724 1.00 47.49 69 GLY A C 1
ATOM 565 O O . GLY A 1 69 ? -10.199 -28.329 15.515 1.00 45.44 69 GLY A O 1
ATOM 566 N N . VAL A 1 70 ? -11.207 -26.916 16.943 1.00 43.41 70 VAL A N 1
ATOM 567 C CA . VAL A 1 70 ? -11.093 -27.801 18.094 1.00 40.67 70 VAL A CA 1
ATOM 568 C C . VAL A 1 70 ? -12.494 -28.028 18.636 1.00 38.15 70 VAL A C 1
ATOM 569 O O . VAL A 1 70 ? -13.350 -27.141 18.555 1.00 39.12 70 VAL A O 1
ATOM 573 N N . GLU A 1 71 ? -12.739 -29.228 19.152 1.00 40.13 71 GLU A N 1
ATOM 574 C CA . GLU A 1 71 ? -14.069 -29.561 19.634 1.00 43.12 71 GLU A CA 1
ATOM 575 C C . GLU A 1 71 ? -14.020 -29.883 21.123 1.00 35.53 71 GLU A C 1
ATOM 576 O O . GLU A 1 71 ? -12.991 -30.356 21.621 1.00 33.38 71 GLU A O 1
ATOM 582 N N . PRO A 1 72 ? -15.105 -29.629 21.858 1.00 36.75 72 PRO A N 1
ATOM 583 C CA . PRO A 1 72 ? -15.111 -29.907 23.303 1.00 27.86 72 PRO A CA 1
ATOM 584 C C . PRO A 1 72 ? -15.040 -31.399 23.553 1.00 31.62 72 PRO A C 1
ATOM 585 O O . PRO A 1 72 ? -15.382 -32.193 22.666 1.00 34.26 72 PRO A O 1
ATOM 589 N N . PRO A 1 73 ? -14.605 -31.829 24.752 1.00 32.06 73 PRO A N 1
ATOM 590 C CA . PRO A 1 73 ? -14.082 -30.978 25.831 1.00 27.07 73 PRO A CA 1
ATOM 591 C C . PRO A 1 73 ? -12.682 -30.460 25.493 1.00 31.56 73 PRO A C 1
ATOM 592 O O . PRO A 1 73 ? -11.832 -31.236 25.038 1.00 32.06 73 PRO A O 1
ATOM 596 N N . TYR A 1 74 ? -12.454 -29.162 25.702 1.00 23.95 74 TYR A N 1
ATOM 597 C CA . TYR A 1 74 ? -11.211 -28.563 25.231 1.00 25.27 74 TYR A CA 1
ATOM 598 C C . TYR A 1 74 ? -10.088 -28.772 26.246 1.00 23.34 74 TYR A C 1
ATOM 599 O O . TYR A 1 74 ? -10.320 -28.706 27.457 1.00 20.01 74 TYR A O 1
ATOM 608 N N . PRO A 1 75 ? -8.862 -28.992 25.783 1.00 25.58 75 PRO A N 1
ATOM 609 C CA . PRO A 1 75 ? -7.705 -28.745 26.645 1.00 25.31 75 PRO A CA 1
ATOM 610 C C . PRO A 1 75 ? -7.523 -27.243 26.803 1.00 23.68 75 PRO A C 1
ATOM 611 O O . PRO A 1 75 ? -7.993 -26.448 25.980 1.00 20.22 75 PRO A O 1
ATOM 615 N N . ALA A 1 76 ? -6.862 -26.847 27.892 1.00 18.94 76 ALA A N 1
ATOM 616 C CA . ALA A 1 76 ? -6.734 -25.427 28.190 1.00 18.64 76 ALA A CA 1
ATOM 617 C C . ALA A 1 76 ? -5.377 -25.129 28.819 1.00 16.85 76 ALA A C 1
ATOM 618 O O . ALA A 1 76 ? -4.726 -26.002 29.402 1.00 18.77 76 ALA A O 1
ATOM 620 N N . LEU A 1 77 ? -4.970 -23.865 28.676 1.00 16.25 77 LEU A N 1
ATOM 621 C CA . LEU A 1 77 ? -3.749 -23.324 29.266 1.00 14.72 77 LEU A CA 1
ATOM 622 C C . LEU A 1 77 ? -4.114 -22.046 30.007 1.00 15.84 77 LEU A C 1
ATOM 623 O O . LEU A 1 77 ? -4.655 -21.121 29.397 1.00 17.49 77 LEU A O 1
ATOM 628 N N . VAL A 1 78 ? -3.854 -21.999 31.313 1.00 14.93 78 VAL A N 1
ATOM 629 C CA . VAL A 1 78 ? -3.938 -20.747 32.065 1.00 13.22 78 VAL A CA 1
ATOM 630 C C . VAL A 1 78 ? -2.569 -20.085 31.986 1.00 16.49 78 VAL A C 1
ATOM 631 O O . VAL A 1 78 ? -1.568 -20.659 32.438 1.00 14.81 78 VAL A O 1
ATOM 635 N N . TYR A 1 79 ? -2.525 -18.885 31.405 1.00 16.21 79 TYR A N 1
ATOM 636 C CA . TYR A 1 79 ? -1.287 -18.236 30.991 1.00 15.66 79 TYR A CA 1
ATOM 637 C C . TYR A 1 79 ? -1.076 -16.946 31.771 1.00 15.74 79 TYR A C 1
ATOM 638 O O . TYR A 1 79 ? -2.000 -16.137 31.912 1.00 15.49 79 TYR A O 1
ATOM 647 N N . TYR A 1 80 ? 0.149 -16.750 32.265 1.00 13.71 80 TYR A N 1
ATOM 648 C CA . TYR A 1 80 ? 0.530 -15.559 33.004 1.00 14.52 80 TYR A CA 1
ATOM 649 C C . TYR A 1 80 ? 1.606 -14.829 32.212 1.00 15.11 80 TYR A C 1
ATOM 650 O O . TYR A 1 80 ? 2.683 -15.384 31.975 1.00 14.46 80 TYR A O 1
ATOM 659 N N . HIS A 1 81 ? 1.312 -13.600 31.801 1.00 17.37 81 HIS A N 1
ATOM 660 C CA . HIS A 1 81 ? 2.260 -12.826 31.005 1.00 16.79 81 HIS A CA 1
ATOM 661 C C . HIS A 1 81 ? 3.504 -12.458 31.822 1.00 15.44 81 HIS A C 1
ATOM 662 O O . HIS A 1 81 ? 3.486 -12.406 33.059 1.00 16.52 81 HIS A O 1
ATOM 669 N N . GLY A 1 82 ? 4.586 -12.157 31.100 1.00 17.01 82 GLY A N 1
ATOM 670 C CA . GLY A 1 82 ? 5.806 -11.663 31.708 1.00 16.91 82 GLY A CA 1
ATOM 671 C C . GLY A 1 82 ? 5.823 -10.147 31.871 1.00 20.49 82 GLY A C 1
ATOM 672 O O . GLY A 1 82 ? 4.847 -9.442 31.616 1.00 19.48 82 GLY A O 1
ATOM 673 N N . GLY A 1 83 ? 6.965 -9.649 32.333 1.00 18.37 83 GLY A N 1
ATOM 674 C CA . GLY A 1 83 ? 7.111 -8.228 32.588 1.00 18.84 83 GLY A CA 1
ATOM 675 C C . GLY A 1 83 ? 7.681 -7.918 33.958 1.00 19.14 83 GLY A C 1
ATOM 676 O O . GLY A 1 83 ? 7.392 -6.861 34.526 1.00 17.36 83 GLY A O 1
ATOM 677 N N . GLY A 1 84 ? 8.470 -8.838 34.514 1.00 15.06 84 GLY A N 1
ATOM 678 C CA . GLY A 1 84 ? 9.201 -8.551 35.742 1.00 15.70 84 GLY A CA 1
ATOM 679 C C . GLY A 1 84 ? 8.351 -8.278 36.959 1.00 18.42 84 GLY A C 1
ATOM 680 O O . GLY A 1 84 ? 8.820 -7.625 37.898 1.00 16.32 84 GLY A O 1
ATOM 681 N N . TRP A 1 85 ? 7.096 -8.738 36.959 1.00 15.01 85 TRP A N 1
ATOM 682 C CA . TRP A 1 85 ? 6.103 -8.507 38.006 1.00 18.60 85 TRP A CA 1
ATOM 683 C C . TRP A 1 85 ? 5.671 -7.047 38.111 1.00 19.00 85 TRP A C 1
ATOM 684 O O . TRP A 1 85 ? 4.959 -6.689 39.061 1.00 19.88 85 TRP A O 1
ATOM 695 N N . VAL A 1 86 ? 6.019 -6.209 37.132 1.00 17.63 86 VAL A N 1
ATOM 696 C CA . VAL A 1 86 ? 5.815 -4.761 37.219 1.00 18.06 86 VAL A CA 1
ATOM 697 C C . VAL A 1 86 ? 5.038 -4.237 36.014 1.00 16.46 86 VAL A C 1
ATOM 698 O O . VAL A 1 86 ? 4.239 -3.309 36.149 1.00 19.67 86 VAL A O 1
ATOM 702 N N . VAL A 1 87 ? 5.294 -4.791 34.826 1.00 18.71 87 VAL A N 1
ATOM 703 C CA . VAL A 1 87 ? 4.634 -4.342 33.602 1.00 22.07 87 VAL A CA 1
ATOM 704 C C . VAL A 1 87 ? 3.988 -5.518 32.876 1.00 25.52 87 VAL A C 1
ATOM 705 O O . VAL A 1 87 ? 3.936 -6.644 33.397 1.00 19.63 87 VAL A O 1
ATOM 709 N N . GLY A 1 88 ? 3.507 -5.265 31.662 1.00 22.57 88 GLY A N 1
ATOM 710 C CA . GLY A 1 88 ? 2.822 -6.249 30.845 1.00 21.09 88 GLY A CA 1
ATOM 711 C C . GLY A 1 88 ? 1.341 -6.297 31.164 1.00 20.44 88 GLY A C 1
ATOM 712 O O . GLY A 1 88 ? 0.896 -5.924 32.248 1.00 23.99 88 GLY A O 1
ATOM 713 N N . ASP A 1 89 ? 0.558 -6.740 30.189 1.00 23.19 89 ASP A N 1
ATOM 714 C CA . ASP A 1 89 ? -0.883 -6.865 30.391 1.00 23.35 89 ASP A CA 1
ATOM 715 C C . ASP A 1 89 ? -1.444 -7.766 29.297 1.00 22.50 89 ASP A C 1
ATOM 716 O O . ASP A 1 89 ? -0.693 -8.378 28.529 1.00 22.16 89 ASP A O 1
ATOM 721 N N . LEU A 1 90 ? -2.780 -7.814 29.195 1.00 22.41 90 LEU A N 1
ATOM 722 C CA . LEU A 1 90 ? -3.411 -8.693 28.218 1.00 22.90 90 LEU A CA 1
ATOM 723 C C . LEU A 1 90 ? -3.021 -8.317 26.799 1.00 21.41 90 LEU A C 1
ATOM 724 O O . LEU A 1 90 ? -2.848 -9.195 25.948 1.00 23.79 90 LEU A O 1
ATOM 729 N N . GLU A 1 91 ? -2.861 -7.022 26.517 1.00 24.10 91 GLU A N 1
ATOM 730 C CA . GLU A 1 91 ? -2.567 -6.652 25.130 1.00 24.64 91 GLU A CA 1
ATOM 731 C C . GLU A 1 91 ? -1.101 -6.900 24.763 1.00 24.06 91 GLU A C 1
ATOM 732 O O . GLU A 1 91 ? -0.812 -7.334 23.638 1.00 21.66 91 GLU A O 1
ATOM 738 N N . THR A 1 92 ? -0.156 -6.656 25.682 1.00 21.40 92 THR A N 1
ATOM 739 C CA . THR A 1 92 ? 1.243 -6.878 25.315 1.00 23.55 92 THR A CA 1
ATOM 740 C C . THR A 1 92 ? 1.486 -8.321 24.905 1.00 25.74 92 THR A C 1
ATOM 741 O O . THR A 1 92 ? 2.315 -8.584 24.033 1.00 23.38 92 THR A O 1
ATOM 745 N N . HIS A 1 93 ? 0.776 -9.272 25.508 1.00 21.01 93 HIS A N 1
ATOM 746 C CA . HIS A 1 93 ? 1.007 -10.678 25.226 1.00 21.64 93 HIS A CA 1
ATOM 747 C C . HIS A 1 93 ? -0.110 -11.298 24.407 1.00 21.53 93 HIS A C 1
ATOM 748 O O . HIS A 1 93 ? -0.147 -12.524 24.241 1.00 21.69 93 HIS A O 1
ATOM 755 N N . ASP A 1 94 ? -1.009 -10.482 23.872 1.00 19.73 94 ASP A N 1
ATOM 756 C CA . ASP A 1 94 ? -2.090 -11.024 23.052 1.00 20.16 94 ASP A CA 1
ATOM 757 C C . ASP A 1 94 ? -1.576 -11.820 21.856 1.00 21.21 94 ASP A C 1
ATOM 758 O O . ASP A 1 94 ? -2.066 -12.941 21.634 1.00 19.10 94 ASP A O 1
ATOM 763 N N . PRO A 1 95 ? -0.604 -11.341 21.065 1.00 25.19 95 PRO A N 1
ATOM 764 C CA . PRO A 1 95 ? -0.115 -12.176 19.954 1.00 21.52 95 PRO A CA 1
ATOM 765 C C . PRO A 1 95 ? 0.513 -13.490 20.402 1.00 21.78 95 PRO A C 1
ATOM 766 O O . PRO A 1 95 ? 0.413 -14.490 19.680 1.00 20.82 95 PRO A O 1
ATOM 770 N N . VAL A 1 96 ? 1.151 -13.527 21.575 1.00 21.60 96 VAL A N 1
ATOM 771 C CA . VAL A 1 96 ? 1.709 -14.779 22.084 1.00 17.52 96 VAL A CA 1
ATOM 772 C C . VAL A 1 96 ? 0.599 -15.795 22.359 1.00 19.13 96 VAL A C 1
ATOM 773 O O . VAL A 1 96 ? 0.686 -16.970 21.971 1.00 19.06 96 VAL A O 1
ATOM 777 N N . CYS A 1 97 ? -0.437 -15.370 23.087 1.00 19.55 97 CYS A N 1
ATOM 778 C CA . CYS A 1 97 ? -1.547 -16.265 23.402 1.00 21.17 97 CYS A CA 1
ATOM 779 C C . CYS A 1 97 ? -2.220 -16.810 22.149 1.00 19.40 97 CYS A C 1
ATOM 780 O O . CYS A 1 97 ? -2.626 -17.982 22.115 1.00 20.37 97 CYS A O 1
ATOM 783 N N . ARG A 1 98 ? -2.357 -15.974 21.113 1.00 19.50 98 ARG A N 1
ATOM 784 C CA . ARG A 1 98 ? -3.015 -16.428 19.889 1.00 20.78 98 ARG A CA 1
ATOM 785 C C . ARG A 1 98 ? -2.236 -17.560 19.228 1.00 19.42 98 ARG A C 1
ATOM 786 O O . ARG A 1 98 ? -2.823 -18.550 18.767 1.00 22.14 98 ARG A O 1
ATOM 794 N N . VAL A 1 99 ? -0.908 -17.448 19.199 1.00 20.55 99 VAL A N 1
ATOM 795 C CA . VAL A 1 99 ? -0.083 -18.531 18.667 1.00 19.48 99 VAL A CA 1
ATOM 796 C C . VAL A 1 99 ? -0.207 -19.773 19.543 1.00 21.61 99 VAL A C 1
ATOM 797 O O . VAL A 1 99 ? -0.337 -20.902 19.044 1.00 20.33 99 VAL A O 1
ATOM 801 N N . LEU A 1 100 ? -0.179 -19.586 20.865 1.00 21.09 100 LEU A N 1
ATOM 802 C CA . LEU A 1 100 ? -0.304 -20.731 21.759 1.00 18.95 100 LEU A CA 1
ATOM 803 C C . LEU A 1 100 ? -1.653 -21.419 21.574 1.00 18.17 100 LEU A C 1
ATOM 804 O O . LEU A 1 100 ? -1.738 -22.651 21.590 1.00 23.88 100 LEU A O 1
ATOM 809 N N . ALA A 1 101 ? -2.718 -20.643 21.397 1.00 20.83 101 ALA A N 1
ATOM 810 C CA . ALA A 1 101 ? -4.030 -21.247 21.172 1.00 18.96 101 ALA A CA 1
ATOM 811 C C . ALA A 1 101 ? -4.104 -21.912 19.797 1.00 21.19 101 ALA A C 1
ATOM 812 O O . ALA A 1 101 ? -4.477 -23.087 19.679 1.00 24.78 101 ALA A O 1
ATOM 814 N N . LYS A 1 102 ? -3.758 -21.167 18.747 1.00 23.73 102 LYS A N 1
ATOM 815 C CA . LYS A 1 102 ? -3.928 -21.666 17.384 1.00 27.22 102 LYS A CA 1
ATOM 816 C C . LYS A 1 102 ? -3.052 -22.890 17.125 1.00 25.70 102 LYS A C 1
ATOM 817 O O . LYS A 1 102 ? -3.534 -23.931 16.658 1.00 25.87 102 LYS A O 1
ATOM 823 N N . ASP A 1 103 ? -1.764 -22.794 17.433 1.00 24.33 103 ASP A N 1
ATOM 824 C CA . ASP A 1 103 ? -0.871 -23.917 17.184 1.00 26.27 103 ASP A CA 1
ATOM 825 C C . ASP A 1 103 ? -0.827 -24.908 18.337 1.00 31.11 103 ASP A C 1
ATOM 826 O O . ASP A 1 103 ? -0.510 -26.082 18.113 1.00 30.37 103 ASP A O 1
ATOM 831 N N . GLY A 1 104 ? -1.154 -24.481 19.561 1.00 25.94 104 GLY A N 1
ATOM 832 C CA . GLY A 1 104 ? -1.270 -25.452 20.637 1.00 23.92 104 GLY A CA 1
ATOM 833 C C . GLY A 1 104 ? -2.573 -26.227 20.659 1.00 26.77 104 GLY A C 1
ATOM 834 O O . GLY A 1 104 ? -2.654 -27.255 21.340 1.00 21.31 104 GLY A O 1
ATOM 835 N N . ARG A 1 105 ? -3.587 -25.761 19.922 1.00 26.68 105 ARG A N 1
ATOM 836 C CA . ARG A 1 105 ? -4.891 -26.435 19.846 1.00 28.49 105 ARG A CA 1
ATOM 837 C C . ARG A 1 105 ? -5.572 -26.463 21.211 1.00 25.09 105 ARG A C 1
ATOM 838 O O . ARG A 1 105 ? -6.151 -27.473 21.610 1.00 28.76 105 ARG A O 1
ATOM 846 N N . ALA A 1 106 ? -5.496 -25.348 21.937 1.00 21.87 106 ALA A N 1
ATOM 847 C CA . ALA A 1 106 ? -5.987 -25.279 23.308 1.00 22.60 106 ALA A CA 1
ATOM 848 C C . ALA A 1 106 ? -6.659 -23.935 23.544 1.00 19.59 106 ALA A C 1
ATOM 849 O O . ALA A 1 106 ? -6.297 -22.926 22.930 1.00 19.68 106 ALA A O 1
ATOM 851 N N . VAL A 1 107 ? -7.647 -23.930 24.441 1.00 20.70 107 VAL A N 1
ATOM 852 C CA . VAL A 1 107 ? -8.207 -22.675 24.915 1.00 18.61 107 VAL A CA 1
ATOM 853 C C . VAL A 1 107 ? -7.207 -22.045 25.869 1.00 18.94 107 VAL A C 1
ATOM 854 O O . VAL A 1 107 ? -6.755 -22.690 26.822 1.00 22.28 107 VAL A O 1
ATOM 858 N N . VAL A 1 108 ? -6.864 -20.784 25.635 1.00 15.43 108 VAL A N 1
ATOM 859 C CA . VAL A 1 108 ? -5.912 -20.074 26.492 1.00 15.30 108 VAL A CA 1
ATOM 860 C C . VAL A 1 108 ? -6.666 -19.019 27.280 1.00 16.02 108 VAL A C 1
ATOM 861 O O . VAL A 1 108 ? -7.447 -18.247 26.709 1.00 18.31 108 VAL A O 1
ATOM 865 N N . PHE A 1 109 ? -6.441 -18.999 28.593 1.00 14.34 109 PHE A N 1
ATOM 866 C CA . PHE A 1 109 ? -6.954 -17.969 29.494 1.00 16.16 109 PHE A CA 1
ATOM 867 C C . PHE A 1 109 ? -5.765 -17.136 29.947 1.00 16.78 109 PHE A C 1
ATOM 868 O O . PHE A 1 109 ? -4.965 -17.604 30.767 1.00 15.91 109 PHE A O 1
ATOM 876 N N . SER A 1 110 ? -5.650 -15.917 29.422 1.00 17.14 110 SER A N 1
ATOM 877 C CA . SER A 1 110 ? -4.578 -15.002 29.806 1.00 17.72 110 SER A CA 1
ATOM 878 C C . SER A 1 110 ? -5.046 -14.152 30.983 1.00 18.61 110 SER A C 1
ATOM 879 O O . SER A 1 110 ? -6.076 -13.479 30.890 1.00 19.35 110 SER A O 1
ATOM 882 N N . VAL A 1 111 ? -4.301 -14.182 32.086 1.00 17.76 111 VAL A N 1
ATOM 883 C CA . VAL A 1 111 ? -4.758 -13.645 33.368 1.00 16.55 111 VAL A CA 1
ATOM 884 C C . VAL A 1 111 ? -3.975 -12.382 33.695 1.00 17.86 111 VAL A C 1
ATOM 885 O O . VAL A 1 111 ? -2.739 -12.399 33.706 1.00 18.19 111 VAL A O 1
ATOM 889 N N . ASP A 1 112 ? -4.697 -11.301 34.001 1.00 17.93 112 ASP A N 1
ATOM 890 C CA . ASP A 1 112 ? -4.109 -10.013 34.400 1.00 20.01 112 ASP A CA 1
ATOM 891 C C . ASP A 1 112 ? -3.935 -9.973 35.915 1.00 21.82 112 ASP A C 1
ATOM 892 O O . ASP A 1 112 ? -4.772 -9.453 36.653 1.00 23.41 112 ASP A O 1
ATOM 897 N N . TYR A 1 113 ? -2.804 -10.501 36.384 1.00 18.10 113 TYR A N 1
ATOM 898 C CA . TYR A 1 113 ? -2.545 -10.501 37.813 1.00 17.87 113 TYR A CA 1
ATOM 899 C C . TYR A 1 113 ? -2.085 -9.116 38.281 1.00 13.58 113 TYR A C 1
ATOM 900 O O . TYR A 1 113 ? -1.666 -8.275 37.489 1.00 23.12 113 TYR A O 1
ATOM 909 N N . ARG A 1 114 ? -2.180 -8.884 39.591 1.00 19.07 114 ARG A N 1
ATOM 910 C CA . ARG A 1 114 ? -1.823 -7.584 40.151 1.00 19.06 114 ARG A CA 1
ATOM 911 C C . ARG A 1 114 ? -0.313 -7.367 40.074 1.00 19.31 114 ARG A C 1
ATOM 912 O O . ARG A 1 114 ? 0.479 -8.305 40.221 1.00 17.35 114 ARG A O 1
ATOM 920 N N . LEU A 1 115 ? 0.077 -6.113 39.854 1.00 17.61 115 LEU A N 1
ATOM 921 C CA . LEU A 1 115 ? 1.457 -5.737 39.562 1.00 19.55 115 LEU A CA 1
ATOM 922 C C . LEU A 1 115 ? 2.086 -4.991 40.734 1.00 20.90 115 LEU A C 1
ATOM 923 O O . LEU A 1 115 ? 1.403 -4.287 41.483 1.00 20.11 115 LEU A O 1
ATOM 928 N N . ALA A 1 116 ? 3.405 -5.185 40.904 1.00 19.85 116 ALA A N 1
ATOM 929 C CA . ALA A 1 116 ? 4.222 -4.453 41.860 1.00 18.09 116 ALA A CA 1
ATOM 930 C C . ALA A 1 116 ? 4.668 -3.121 41.256 1.00 21.50 116 ALA A C 1
ATOM 931 O O . ALA A 1 116 ? 4.732 -2.981 40.032 1.00 18.55 116 ALA A O 1
ATOM 933 N N . PRO A 1 117 ? 5.046 -2.131 42.091 1.00 20.07 117 PRO A N 1
ATOM 934 C CA . PRO A 1 117 ? 5.131 -2.115 43.553 1.00 20.81 117 PRO A CA 1
ATOM 935 C C . PRO A 1 117 ? 3.803 -1.816 44.226 1.00 19.12 117 PRO A C 1
ATOM 936 O O . PRO A 1 117 ? 3.734 -1.882 45.451 1.00 21.37 117 PRO A O 1
ATOM 940 N N . GLU A 1 118 ? 2.765 -1.499 43.445 1.00 22.05 118 GLU A N 1
ATOM 941 C CA . GLU A 1 118 ? 1.461 -1.235 44.046 1.00 24.38 118 GLU A CA 1
ATOM 942 C C . GLU A 1 118 ? 0.971 -2.440 44.843 1.00 26.58 118 GLU A C 1
ATOM 943 O O . GLU A 1 118 ? 0.465 -2.287 45.959 1.00 20.36 118 GLU A O 1
ATOM 949 N N . HIS A 1 119 ? 1.149 -3.648 44.303 1.00 19.96 119 HIS A N 1
ATOM 950 C CA . HIS A 1 119 ? 0.790 -4.891 44.988 1.00 21.53 119 HIS A CA 1
ATOM 951 C C . HIS A 1 119 ? 2.038 -5.773 45.037 1.00 20.23 119 HIS A C 1
ATOM 952 O O . HIS A 1 119 ? 2.365 -6.460 44.067 1.00 16.85 119 HIS A O 1
ATOM 959 N N . LYS A 1 120 ? 2.742 -5.730 46.159 1.00 19.64 120 LYS A N 1
ATOM 960 C CA . LYS A 1 120 ? 4.007 -6.426 46.284 1.00 22.06 120 LYS A CA 1
ATOM 961 C C . LYS A 1 120 ? 3.771 -7.919 46.484 1.00 21.85 120 LYS A C 1
ATOM 962 O O . LYS A 1 120 ? 2.645 -8.372 46.704 1.00 18.13 120 LYS A O 1
ATOM 968 N N . PHE A 1 121 ? 4.853 -8.676 46.343 1.00 18.83 121 PHE A N 1
ATOM 969 C CA . PHE A 1 121 ? 4.867 -10.093 46.677 1.00 17.95 121 PHE A CA 1
ATOM 970 C C . PHE A 1 121 ? 4.146 -10.313 48.008 1.00 21.36 121 PHE A C 1
ATOM 971 O O . PHE A 1 121 ? 4.352 -9.542 48.950 1.00 18.28 121 PHE A O 1
ATOM 979 N N . PRO A 1 122 ? 3.295 -11.346 48.134 1.00 18.99 122 PRO A N 1
ATOM 980 C CA . PRO A 1 122 ? 2.954 -12.397 47.184 1.00 18.44 122 PRO A CA 1
ATOM 981 C C . PRO A 1 122 ? 1.621 -12.179 46.461 1.00 18.86 122 PRO A C 1
ATOM 982 O O . PRO A 1 122 ? 0.964 -13.183 46.164 1.00 18.76 122 PRO A O 1
ATOM 986 N N . ALA A 1 123 ? 1.232 -10.924 46.181 1.00 18.82 123 ALA A N 1
ATOM 987 C CA . ALA A 1 123 ? -0.063 -10.667 45.546 1.00 17.82 123 ALA A CA 1
ATOM 988 C C . ALA A 1 123 ? -0.208 -11.421 44.224 1.00 18.02 123 ALA A C 1
ATOM 989 O O . ALA A 1 123 ? -1.223 -12.082 43.992 1.00 18.57 123 ALA A O 1
ATOM 991 N N . ALA A 1 124 ? 0.785 -11.311 43.331 1.00 16.63 124 ALA A N 1
ATOM 992 C CA . ALA A 1 124 ? 0.705 -11.982 42.030 1.00 17.13 124 ALA A CA 1
ATOM 993 C C . ALA A 1 124 ? 0.595 -13.497 42.172 1.00 16.88 124 ALA A C 1
ATOM 994 O O . ALA A 1 124 ? -0.101 -14.149 41.387 1.00 16.23 124 ALA A O 1
ATOM 996 N N . VAL A 1 125 ? 1.304 -14.075 43.143 1.00 14.34 125 VAL A N 1
ATOM 997 C CA . VAL A 1 125 ? 1.248 -15.518 43.379 1.00 16.43 125 VAL A CA 1
ATOM 998 C C . VAL A 1 125 ? -0.161 -15.939 43.790 1.00 15.28 125 VAL A C 1
ATOM 999 O O . VAL A 1 125 ? -0.711 -16.918 43.277 1.00 15.42 125 VAL A O 1
ATOM 1003 N N . GLU A 1 126 ? -0.748 -15.219 44.741 1.00 16.51 126 GLU A N 1
ATOM 1004 C CA . GLU A 1 126 ? -2.119 -15.500 45.146 1.00 18.68 126 GLU A CA 1
ATOM 1005 C C . GLU A 1 126 ? -3.076 -15.350 43.969 1.00 19.05 126 GLU A C 1
ATOM 1006 O O . GLU A 1 126 ? -3.963 -16.185 43.780 1.00 18.01 126 GLU A O 1
ATOM 1012 N N . ASP A 1 127 ? -2.897 -14.301 43.154 1.00 16.44 127 ASP A N 1
ATOM 1013 C CA . ASP A 1 127 ? -3.740 -14.127 41.971 1.00 16.07 127 ASP A CA 1
ATOM 1014 C C . ASP A 1 127 ? -3.599 -15.290 41.001 1.00 16.80 127 ASP A C 1
ATOM 1015 O O . ASP A 1 127 ? -4.597 -15.770 40.438 1.00 16.27 127 ASP A O 1
ATOM 1020 N N . ALA A 1 128 ? -2.363 -15.735 40.775 1.00 13.98 128 ALA A N 1
ATOM 1021 C CA . ALA A 1 128 ? -2.102 -16.781 39.790 1.00 17.00 128 ALA A CA 1
ATOM 1022 C C . ALA A 1 128 ? -2.770 -18.087 40.200 1.00 18.40 128 ALA A C 1
ATOM 1023 O O . ALA A 1 128 ? -3.413 -18.758 39.378 1.00 15.53 128 ALA A O 1
ATOM 1025 N N . TYR A 1 129 ? -2.642 -18.456 41.478 1.00 15.36 129 TYR A N 1
ATOM 1026 C CA . TYR A 1 129 ? -3.306 -19.668 41.951 1.00 17.31 129 TYR A CA 1
ATOM 1027 C C . TYR A 1 129 ? -4.822 -19.489 41.993 1.00 16.13 129 TYR A C 1
ATOM 1028 O O . TYR A 1 129 ? -5.572 -20.383 41.578 1.00 16.19 129 TYR A O 1
ATOM 1037 N N . ASP A 1 130 ? -5.297 -18.355 42.525 1.00 15.27 130 ASP A N 1
ATOM 1038 C CA . ASP A 1 130 ? -6.739 -18.167 42.665 1.00 17.67 130 ASP A CA 1
ATOM 1039 C C . ASP A 1 130 ? -7.433 -18.112 41.313 1.00 17.62 130 ASP A C 1
ATOM 1040 O O . ASP A 1 130 ? -8.581 -18.555 41.187 1.00 13.97 130 ASP A O 1
ATOM 1045 N N . ALA A 1 131 ? -6.756 -17.572 40.292 1.00 13.07 131 ALA A N 1
ATOM 1046 C CA . ALA A 1 131 ? -7.322 -17.561 38.946 1.00 15.47 131 ALA A CA 1
ATOM 1047 C C . ALA A 1 131 ? -7.362 -18.961 38.338 1.00 13.51 131 ALA A C 1
ATOM 1048 O O . ALA A 1 131 ? -8.349 -19.328 37.686 1.00 14.04 131 ALA A O 1
ATOM 1050 N N . LEU A 1 132 ? -6.303 -19.766 38.528 1.00 13.58 132 LEU A N 1
ATOM 1051 C CA . LEU A 1 132 ? -6.376 -21.152 38.068 1.00 13.29 132 LEU A CA 1
ATOM 1052 C C . LEU A 1 132 ? -7.514 -21.896 38.755 1.00 16.44 132 LEU A C 1
ATOM 1053 O O . LEU A 1 132 ? -8.260 -22.651 38.113 1.00 14.32 132 LEU A O 1
ATOM 1058 N N . GLN A 1 133 ? -7.655 -21.705 40.065 1.00 13.34 133 GLN A N 1
ATOM 1059 C CA . GLN A 1 133 ? -8.740 -22.371 40.782 1.00 15.23 133 GLN A CA 1
ATOM 1060 C C . GLN A 1 133 ? -10.105 -21.908 40.269 1.00 17.15 133 GLN A C 1
ATOM 1061 O O . GLN A 1 133 ? -11.030 -22.720 40.103 1.00 18.97 133 GLN A O 1
ATOM 1067 N N . TRP A 1 134 ? -10.245 -20.606 40.000 1.00 14.69 134 TRP A N 1
ATOM 1068 C CA . TRP A 1 134 ? -11.524 -20.073 39.518 1.00 17.19 134 TRP A CA 1
ATOM 1069 C C . TRP A 1 134 ? -11.933 -20.738 38.210 1.00 17.16 134 TRP A C 1
ATOM 1070 O O . TRP A 1 134 ? -13.096 -21.123 38.026 1.00 16.56 134 TRP A O 1
ATOM 1081 N N . ILE A 1 135 ? -10.976 -20.901 37.300 1.00 14.61 135 ILE A N 1
ATOM 1082 C CA . ILE A 1 135 ? -11.255 -21.468 35.984 1.00 14.39 135 ILE A CA 1
ATOM 1083 C C . ILE A 1 135 ? -11.500 -22.971 36.084 1.00 17.87 135 ILE A C 1
ATOM 1084 O O . ILE A 1 135 ? -12.451 -23.504 35.489 1.00 17.25 135 ILE A O 1
ATOM 1089 N N . ALA A 1 136 ? -10.639 -23.678 36.833 1.00 15.76 136 ALA A N 1
ATOM 1090 C CA . ALA A 1 136 ? -10.742 -25.134 36.928 1.00 17.18 136 ALA A CA 1
ATOM 1091 C C . ALA A 1 136 ? -12.054 -25.554 37.571 1.00 18.89 136 ALA A C 1
ATOM 1092 O O . ALA A 1 136 ? -12.671 -26.537 37.154 1.00 19.23 136 ALA A O 1
ATOM 1094 N N . GLU A 1 137 ? -1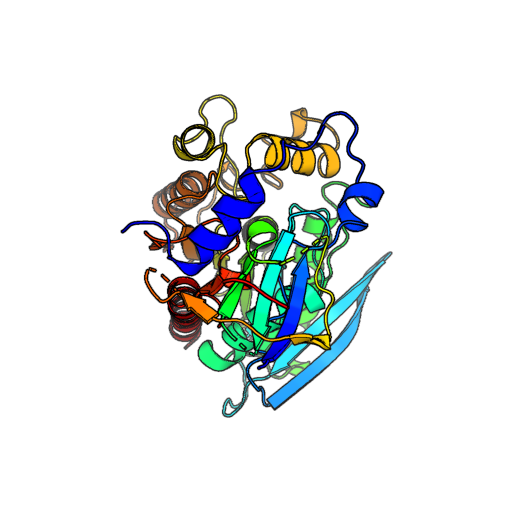2.494 -24.823 38.591 1.00 16.94 137 GLU A N 1
ATOM 1095 C CA . GLU A 1 137 ? -13.790 -25.107 39.187 1.00 21.55 137 GLU A CA 1
ATOM 1096 C C . GLU A 1 137 ? -14.939 -24.881 38.208 1.00 21.10 137 GLU A C 1
ATOM 1097 O O . GLU A 1 137 ? -16.026 -25.422 38.417 1.00 20.77 137 GLU A O 1
ATOM 1103 N N . ARG A 1 138 ? -14.727 -24.107 37.145 1.00 19.82 138 ARG A N 1
ATOM 1104 C CA . ARG A 1 138 ? -15.754 -23.851 36.141 1.00 19.35 138 ARG A CA 1
ATOM 1105 C C . ARG A 1 138 ? -15.487 -24.594 34.837 1.00 19.27 138 ARG A C 1
ATOM 1106 O O . ARG A 1 138 ? -16.017 -24.211 33.789 1.00 19.83 138 ARG A O 1
ATOM 1114 N N . ALA A 1 139 ? -14.685 -25.665 34.891 1.00 18.50 139 ALA A N 1
ATOM 1115 C CA . ALA A 1 139 ? -14.330 -26.413 33.687 1.00 21.99 139 ALA A CA 1
ATOM 1116 C C . ALA A 1 139 ? -15.560 -26.798 32.875 1.00 20.88 139 ALA A C 1
ATOM 1117 O O . ALA A 1 139 ? -15.559 -26.681 31.646 1.00 22.61 139 ALA A O 1
ATOM 1119 N N . ALA A 1 140 ? -16.620 -27.267 33.542 1.00 19.33 140 ALA A N 1
ATOM 1120 C CA . ALA A 1 140 ? -17.801 -27.709 32.800 1.00 24.30 140 ALA A CA 1
ATOM 1121 C C . ALA A 1 140 ? -18.497 -26.535 32.115 1.00 24.20 140 ALA A C 1
ATOM 1122 O O . ALA A 1 140 ? -18.999 -26.669 30.990 1.00 27.14 140 ALA A O 1
ATOM 1124 N N . ASP A 1 141 ? -18.530 -25.377 32.777 1.00 19.73 141 ASP A N 1
ATOM 1125 C CA . ASP A 1 141 ? -19.134 -24.186 32.186 1.00 21.34 141 ASP A CA 1
ATOM 1126 C C . ASP A 1 141 ? -18.372 -23.759 30.940 1.00 22.92 141 ASP A C 1
ATOM 1127 O O . ASP A 1 141 ? -18.963 -23.264 29.974 1.00 21.53 141 ASP A O 1
ATOM 1132 N N . PHE A 1 142 ? -17.049 -23.903 30.963 1.00 20.70 142 PHE A N 1
ATOM 1133 C CA . PHE A 1 142 ? -16.205 -23.509 29.846 1.00 21.45 142 PHE A CA 1
ATOM 1134 C C . PHE A 1 142 ? -15.979 -24.640 28.843 1.00 23.62 142 PHE A C 1
ATOM 1135 O O . PHE A 1 142 ? -15.222 -24.452 27.885 1.00 24.62 142 PHE A O 1
ATOM 1143 N N . HIS A 1 143 ? -16.596 -25.804 29.056 1.00 21.23 143 HIS A N 1
ATOM 1144 C CA . HIS A 1 143 ? -16.406 -26.993 28.213 1.00 22.50 143 HIS A CA 1
ATOM 1145 C C . HIS A 1 143 ? -14.954 -27.453 28.179 1.00 25.34 143 HIS A C 1
ATOM 1146 O O . HIS A 1 143 ? -14.456 -27.865 27.130 1.00 22.07 143 HIS A O 1
ATOM 1153 N N . LEU A 1 144 ? -14.262 -27.383 29.317 1.00 21.59 144 LEU A N 1
ATOM 1154 C CA . LEU A 1 144 ? -12.876 -27.834 29.366 1.00 21.88 144 LEU A CA 1
ATOM 1155 C C . LEU A 1 144 ? -12.797 -29.262 29.888 1.00 23.99 144 LEU A C 1
ATOM 1156 O O . LEU A 1 144 ? -13.631 -29.705 30.681 1.00 21.81 144 LEU A O 1
ATOM 1161 N N . ASP A 1 145 ? -11.773 -29.973 29.444 1.00 22.53 145 ASP A N 1
ATOM 1162 C CA . ASP A 1 145 ? -11.431 -31.246 30.058 1.00 22.77 145 ASP A CA 1
ATOM 1163 C C . ASP A 1 145 ? -10.629 -30.989 31.329 1.00 22.63 145 ASP A C 1
ATOM 1164 O O . ASP A 1 145 ? -9.466 -30.561 31.243 1.00 24.07 145 ASP A O 1
ATOM 1169 N N . PRO A 1 146 ? -11.170 -31.297 32.513 1.00 24.83 146 PRO A N 1
ATOM 1170 C CA . PRO A 1 146 ? -10.428 -31.005 33.754 1.00 25.77 146 PRO A CA 1
ATOM 1171 C C . PRO A 1 146 ? -9.116 -31.760 33.872 1.00 24.91 146 PRO A C 1
ATOM 1172 O O . PRO A 1 146 ? -8.275 -31.375 34.695 1.00 25.14 146 PRO A O 1
ATOM 1176 N N . ALA A 1 147 ? -8.907 -32.810 33.079 1.00 23.81 147 ALA A N 1
ATOM 1177 C CA . ALA A 1 147 ? -7.659 -33.558 33.115 1.00 28.36 147 ALA A CA 1
ATOM 1178 C C . ALA A 1 147 ? -6.606 -33.007 32.160 1.00 26.05 147 ALA A C 1
ATOM 1179 O O . ALA A 1 147 ? -5.498 -33.554 32.101 1.00 23.67 147 ALA A O 1
ATOM 1181 N N . ARG A 1 148 ? -6.921 -31.958 31.404 1.00 23.66 148 ARG A N 1
ATOM 1182 C CA . ARG A 1 148 ? -6.017 -31.390 30.407 1.00 21.64 148 ARG A CA 1
ATOM 1183 C C . ARG A 1 148 ? -5.976 -29.872 30.519 1.00 24.06 148 ARG A C 1
ATOM 1184 O O . ARG A 1 148 ? -6.069 -29.146 29.525 1.00 19.56 148 ARG A O 1
ATOM 1192 N N . ILE A 1 149 ? -5.826 -29.374 31.743 1.00 21.46 149 ILE A N 1
ATOM 1193 C CA . ILE A 1 149 ? -5.626 -27.950 32.005 1.00 18.25 149 ILE A CA 1
ATOM 1194 C C . ILE A 1 149 ? -4.172 -27.748 32.400 1.00 20.21 149 ILE A C 1
ATOM 1195 O O . ILE A 1 149 ? -3.692 -28.330 33.384 1.00 19.55 149 ILE A O 1
ATOM 1200 N N . ALA A 1 150 ? -3.468 -26.939 31.631 1.00 16.38 150 ALA A N 1
ATOM 1201 C CA . ALA A 1 150 ? -2.076 -26.644 31.919 1.00 18.28 150 ALA A CA 1
ATOM 1202 C C . ALA A 1 150 ? -1.952 -25.231 32.475 1.00 20.02 150 ALA A C 1
ATOM 1203 O O . ALA A 1 150 ? -2.881 -24.417 32.381 1.00 15.49 150 ALA A O 1
ATOM 1205 N N . VAL A 1 151 ? -0.788 -24.951 33.066 1.00 15.76 151 VAL A N 1
ATOM 1206 C CA . VAL A 1 151 ? -0.386 -23.590 33.411 1.00 15.17 151 VAL A CA 1
ATOM 1207 C C . VAL A 1 151 ? 0.866 -23.248 32.623 1.00 16.78 151 VAL A C 1
ATOM 1208 O O . VAL A 1 151 ? 1.648 -24.127 32.240 1.00 17.45 151 VAL A O 1
ATOM 1212 N N . GLY A 1 152 ? 1.071 -21.957 32.400 1.00 16.48 152 GLY A N 1
ATOM 1213 C CA . GLY A 1 152 ? 2.259 -21.545 31.667 1.00 12.56 152 GLY A CA 1
ATOM 1214 C C . GLY A 1 152 ? 2.449 -20.045 31.723 1.00 12.89 152 GLY A C 1
ATOM 1215 O O . GLY A 1 152 ? 1.588 -19.298 32.193 1.00 15.09 152 GLY A O 1
ATOM 1216 N N . GLY A 1 153 ? 3.600 -19.607 31.230 1.00 14.05 153 GLY A N 1
ATOM 1217 C CA . GLY A 1 153 ? 3.855 -18.188 31.166 1.00 16.43 153 GLY A CA 1
ATOM 1218 C C . GLY A 1 153 ? 5.288 -17.933 30.773 1.00 15.69 153 GLY A C 1
ATOM 1219 O O . GLY A 1 153 ? 6.113 -18.848 30.688 1.00 15.23 153 GLY A O 1
ATOM 1220 N N . ASP A 1 154 ? 5.573 -16.662 30.527 1.00 14.63 154 ASP A N 1
ATOM 1221 C CA . ASP A 1 154 ? 6.914 -16.244 30.116 1.00 18.36 154 ASP A CA 1
ATOM 1222 C C . ASP A 1 154 ? 7.558 -15.361 31.181 1.00 18.42 154 ASP A C 1
ATOM 1223 O O . ASP A 1 154 ? 6.893 -14.507 31.772 1.00 16.47 154 ASP A O 1
ATOM 1228 N N . SER A 1 155 ? 8.859 -15.570 31.430 1.00 19.88 155 SER A N 1
ATOM 1229 C CA . SER A 1 155 ? 9.673 -14.704 32.301 1.00 19.87 155 SER A CA 1
ATOM 1230 C C . SER A 1 155 ? 9.072 -14.694 33.706 1.00 21.21 155 SER A C 1
ATOM 1231 O O . SER A 1 155 ? 9.000 -15.767 34.332 1.00 18.36 155 SER A O 1
ATOM 1234 N N . ALA A 1 156 ? 8.651 -13.538 34.249 1.00 17.26 156 ALA A N 1
ATOM 1235 C CA . ALA A 1 156 ? 7.975 -13.527 35.549 1.00 17.34 156 ALA A CA 1
ATOM 1236 C C . ALA A 1 156 ? 6.690 -14.357 35.528 1.00 18.33 156 ALA A C 1
ATOM 1237 O O . ALA A 1 156 ? 6.262 -14.878 36.571 1.00 16.53 156 ALA A O 1
ATOM 1239 N N . GLY A 1 157 ? 6.039 -14.461 34.368 1.00 17.65 157 GLY A N 1
ATOM 1240 C CA . GLY A 1 157 ? 4.843 -15.29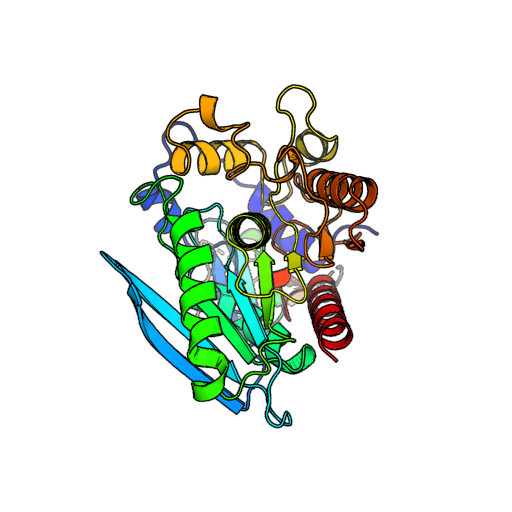3 34.275 1.00 14.98 157 GLY A CA 1
ATOM 1241 C C . GLY A 1 157 ? 5.148 -16.776 34.345 1.00 16.10 157 GLY A C 1
ATOM 1242 O O . GLY A 1 157 ? 4.308 -17.569 34.790 1.00 15.70 157 GLY A O 1
ATOM 1243 N N . GLY A 1 158 ? 6.334 -17.174 33.886 1.00 16.52 158 GLY A N 1
ATOM 1244 C CA . GLY A 1 158 ? 6.771 -18.550 34.069 1.00 15.84 158 GLY A CA 1
ATOM 1245 C C . GLY A 1 158 ? 7.083 -18.850 35.521 1.00 16.32 158 GLY A C 1
ATOM 1246 O O . GLY A 1 158 ? 6.760 -19.926 36.028 1.00 17.15 158 GLY A O 1
ATOM 1247 N N . ASN A 1 159 ? 7.711 -17.899 36.208 1.00 16.51 159 ASN A N 1
ATOM 1248 C CA . ASN A 1 159 ? 7.798 -17.967 37.660 1.00 15.75 159 ASN A CA 1
ATOM 1249 C C . ASN A 1 159 ? 6.424 -18.238 38.278 1.00 15.52 159 ASN A C 1
ATOM 1250 O O . ASN A 1 159 ? 6.250 -19.189 39.051 1.00 14.97 159 ASN A O 1
ATOM 1255 N N . LEU A 1 160 ? 5.424 -17.429 37.925 1.00 13.51 160 LEU A N 1
ATOM 1256 C CA . LEU A 1 160 ? 4.100 -17.601 38.526 1.00 15.43 160 LEU A CA 1
ATOM 1257 C C . LEU A 1 160 ? 3.489 -18.962 38.190 1.00 16.65 160 LEU A C 1
ATOM 1258 O O . LEU A 1 160 ? 2.827 -19.573 39.037 1.00 16.11 160 LEU A O 1
ATOM 1263 N N . ALA A 1 161 ? 3.684 -19.456 36.959 1.00 13.45 161 ALA A N 1
ATOM 1264 C CA . ALA A 1 161 ? 3.162 -20.783 36.628 1.00 13.17 161 ALA A CA 1
ATOM 1265 C C . ALA A 1 161 ? 3.850 -21.864 37.442 1.00 15.50 161 ALA A C 1
ATOM 1266 O O . ALA A 1 161 ? 3.195 -22.802 37.925 1.00 14.34 161 ALA A O 1
ATOM 1268 N N . ALA A 1 162 ? 5.180 -21.774 37.585 1.00 14.84 162 ALA A N 1
ATOM 1269 C CA . ALA A 1 162 ? 5.896 -22.760 38.387 1.00 14.96 162 ALA A CA 1
ATOM 1270 C C . ALA A 1 162 ? 5.447 -22.722 39.846 1.00 15.64 162 ALA A C 1
ATOM 1271 O O . ALA A 1 162 ? 5.300 -23.771 40.487 1.00 15.14 162 ALA A O 1
ATOM 1273 N N . VAL A 1 163 ? 5.260 -21.523 40.405 1.00 13.31 163 VAL A N 1
ATOM 1274 C CA . VAL A 1 163 ? 4.837 -21.434 41.806 1.00 14.95 163 VAL A CA 1
ATOM 1275 C C . VAL A 1 163 ? 3.398 -21.903 41.962 1.00 16.39 163 VAL A C 1
ATOM 1276 O O . VAL A 1 163 ? 3.056 -22.560 42.954 1.00 17.51 163 VAL A O 1
ATOM 1280 N N . THR A 1 164 ? 2.530 -21.555 41.004 1.00 13.41 164 THR A N 1
ATOM 1281 C CA . THR A 1 164 ? 1.147 -22.040 41.030 1.00 14.85 164 THR A CA 1
ATOM 1282 C C . THR A 1 164 ? 1.098 -23.565 41.106 1.00 16.17 164 THR A C 1
ATOM 1283 O O . THR A 1 164 ? 0.304 -24.127 41.870 1.00 15.76 164 THR A O 1
ATOM 1287 N N . SER A 1 165 ? 1.956 -24.254 40.337 1.00 15.86 165 SER A N 1
ATOM 1288 C CA . SER A 1 165 ? 1.986 -25.721 40.385 1.00 17.81 165 SER A CA 1
ATOM 1289 C C . SER A 1 165 ? 2.364 -26.230 41.774 1.00 19.26 165 SER A C 1
ATOM 1290 O O . SER A 1 165 ? 1.846 -27.259 42.234 1.00 20.69 165 SER A O 1
ATOM 1293 N N . ILE A 1 166 ? 3.274 -25.525 42.451 1.00 14.52 166 ILE A N 1
ATOM 1294 C CA . ILE A 1 166 ? 3.644 -25.874 43.824 1.00 18.86 166 ILE A CA 1
ATOM 1295 C C . ILE A 1 166 ? 2.462 -25.681 44.783 1.00 19.13 166 ILE A C 1
ATOM 1296 O O . ILE A 1 166 ? 2.198 -26.531 45.644 1.00 18.54 166 ILE A O 1
ATOM 1301 N N . LEU A 1 167 ? 1.753 -24.554 44.673 1.00 18.55 167 LEU A N 1
ATOM 1302 C CA . LEU A 1 167 ? 0.617 -24.316 45.565 1.00 19.99 167 LEU A CA 1
ATOM 1303 C C . LEU A 1 167 ? -0.486 -25.340 45.333 1.00 22.66 167 LEU A C 1
ATOM 1304 O O . LEU A 1 167 ? -1.136 -25.796 46.285 1.00 20.31 167 LEU A O 1
ATOM 1309 N N . ALA A 1 168 ? -0.701 -25.721 44.074 1.00 19.19 168 ALA A N 1
ATOM 1310 C CA . ALA A 1 168 ? -1.697 -26.737 43.761 1.00 20.20 168 ALA A CA 1
ATOM 1311 C C . ALA A 1 168 ? -1.293 -28.102 44.313 1.00 25.92 168 ALA A C 1
ATOM 1312 O O . ALA A 1 168 ? -2.147 -28.868 44.779 1.00 22.22 168 ALA A O 1
ATOM 1314 N N . LYS A 1 169 ? 0.002 -28.422 44.296 1.00 21.18 169 LYS A N 1
ATOM 1315 C CA . LYS A 1 169 ? 0.444 -29.649 44.953 1.00 20.21 169 LYS A CA 1
ATOM 1316 C C . LYS A 1 169 ? 0.135 -29.610 46.443 1.00 23.83 169 LYS A C 1
ATOM 1317 O O . LYS A 1 169 ? -0.382 -30.583 47.005 1.00 27.30 169 LYS A O 1
ATOM 1323 N N . GLU A 1 170 ? 0.438 -28.489 47.098 1.00 21.85 170 GLU A N 1
ATOM 1324 C CA . GLU A 1 170 ? 0.230 -28.380 48.537 1.00 23.75 170 GLU A CA 1
ATOM 1325 C C . GLU A 1 170 ? -1.249 -28.478 48.897 1.00 31.87 170 GLU A C 1
ATOM 1326 O O . GLU A 1 170 ? -1.611 -29.043 49.935 1.00 24.55 170 GLU A O 1
ATOM 1332 N N . ARG A 1 171 ? -2.113 -27.913 48.065 1.00 27.21 171 ARG A N 1
ATOM 1333 C CA . ARG A 1 171 ? -3.527 -27.794 48.384 1.00 23.60 171 ARG A CA 1
ATOM 1334 C C . ARG A 1 171 ? -4.372 -28.876 47.735 1.00 27.06 171 ARG A C 1
ATOM 1335 O O . ARG A 1 171 ? -5.603 -28.794 47.770 1.00 31.86 171 ARG A O 1
ATOM 1343 N N . GLY A 1 172 ? -3.746 -29.882 47.138 1.00 27.85 172 GLY A N 1
ATOM 1344 C CA . GLY A 1 172 ? -4.503 -30.985 46.586 1.00 33.33 172 GLY A CA 1
ATOM 1345 C C . GLY A 1 172 ? -5.302 -30.633 45.359 1.00 33.97 172 GLY A C 1
ATOM 1346 O O . GLY A 1 172 ? -6.208 -31.382 44.987 1.00 30.42 172 GLY A O 1
ATOM 1347 N N . GLY A 1 173 ? -4.993 -29.511 44.717 1.00 25.63 173 GLY A N 1
ATOM 1348 C CA . GLY A 1 173 ? -5.654 -29.146 43.493 1.00 23.88 173 GLY A CA 1
ATOM 1349 C C . GLY A 1 173 ? -5.629 -27.654 43.238 1.00 22.07 173 GLY A C 1
ATOM 1350 O O . GLY A 1 173 ? -5.192 -26.857 44.079 1.00 22.03 173 GLY A O 1
ATOM 1351 N N . PRO A 1 174 ? -6.124 -27.243 42.063 1.00 23.21 174 PRO A N 1
ATOM 1352 C CA . PRO A 1 174 ? -6.684 -28.159 41.051 1.00 18.12 174 PRO A CA 1
ATOM 1353 C C . PRO A 1 174 ? -5.644 -28.964 40.281 1.00 21.34 174 PRO A C 1
ATOM 1354 O O . PRO A 1 174 ? -4.453 -28.647 40.302 1.00 21.72 174 PRO A O 1
ATOM 1358 N N . ALA A 1 175 ? -6.113 -30.010 39.607 1.00 14.78 175 ALA A N 1
ATOM 1359 C CA . ALA A 1 175 ? -5.244 -30.852 38.803 1.00 22.42 175 ALA A CA 1
ATOM 1360 C C . ALA A 1 175 ? -4.642 -30.058 37.645 1.00 20.67 175 ALA A C 1
ATOM 1361 O O . ALA A 1 175 ? -5.363 -29.437 36.861 1.00 18.92 175 ALA A O 1
ATOM 1363 N N . ILE A 1 176 ? -3.316 -30.079 37.544 1.00 18.38 176 ILE A N 1
ATOM 1364 C CA . ILE A 1 176 ? -2.585 -29.446 36.448 1.00 18.89 176 ILE A CA 1
ATOM 1365 C C . ILE A 1 176 ? -1.905 -30.543 35.649 1.00 19.91 176 ILE A C 1
ATOM 1366 O O . ILE A 1 176 ? -1.154 -31.349 36.213 1.00 19.79 176 ILE A O 1
ATOM 1371 N N . ALA A 1 177 ? -2.136 -30.556 34.339 1.00 20.19 177 ALA A N 1
ATOM 1372 C CA . ALA A 1 177 ? -1.590 -31.616 33.496 1.00 21.76 177 ALA A CA 1
ATOM 1373 C C . ALA A 1 177 ? -0.177 -31.337 32.996 1.00 21.37 177 ALA A C 1
ATOM 1374 O O . ALA A 1 177 ? 0.515 -32.276 32.583 1.00 17.21 177 ALA A O 1
ATOM 1376 N N . PHE A 1 178 ? 0.262 -30.082 33.001 1.00 20.06 178 PHE A N 1
ATOM 1377 C CA . PHE A 1 178 ? 1.463 -29.701 32.267 1.00 18.27 178 PHE A CA 1
ATOM 1378 C C . PHE A 1 178 ? 1.818 -28.263 32.649 1.00 20.68 178 PHE A C 1
ATOM 1379 O O . PHE A 1 178 ? 0.927 -27.463 32.944 1.00 16.27 178 PHE A O 1
ATOM 1387 N N . GLN A 1 179 ? 3.121 -27.954 32.701 1.00 18.77 179 GLN A N 1
ATOM 1388 C CA . GLN A 1 179 ? 3.598 -26.585 32.907 1.00 18.06 179 GLN A CA 1
ATOM 1389 C C . GLN A 1 179 ? 4.449 -26.163 31.724 1.00 17.72 179 GLN A C 1
ATOM 1390 O O . GLN A 1 179 ? 5.452 -26.819 31.419 1.00 18.49 179 GLN A O 1
ATOM 1396 N N . LEU A 1 180 ? 4.102 -25.033 31.119 1.00 15.66 180 LEU A N 1
ATOM 1397 C CA . LEU A 1 180 ? 4.798 -24.508 29.943 1.00 17.01 180 LEU A CA 1
ATOM 1398 C C . LEU A 1 180 ? 5.561 -23.274 30.395 1.00 18.11 180 LEU A C 1
ATOM 1399 O O . LEU A 1 180 ? 4.972 -22.205 30.567 1.00 18.67 180 LEU A O 1
ATOM 1404 N N . LEU A 1 181 ? 6.869 -23.410 30.595 1.00 16.78 181 LEU A N 1
ATOM 1405 C CA . LEU A 1 181 ? 7.674 -22.346 31.191 1.00 16.66 181 LEU A CA 1
ATOM 1406 C C . LEU A 1 181 ? 8.592 -21.769 30.118 1.00 17.00 181 LEU A C 1
ATOM 1407 O O . LEU A 1 181 ? 9.539 -22.433 29.694 1.00 18.29 181 LEU A O 1
ATOM 14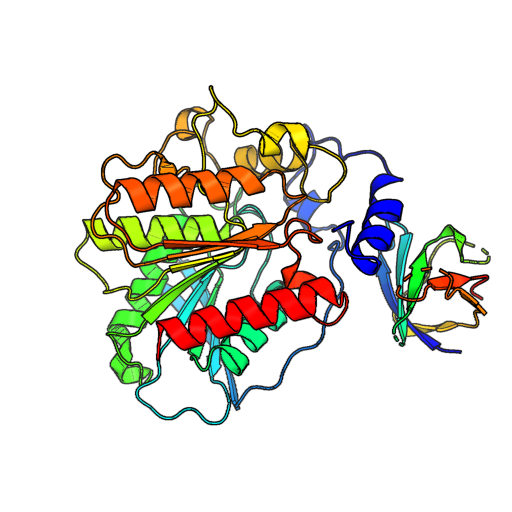12 N N . ILE A 1 182 ? 8.296 -20.545 29.671 1.00 15.54 182 ILE A N 1
ATOM 1413 C CA . ILE A 1 182 ? 9.019 -19.887 28.581 1.00 17.20 182 ILE A CA 1
ATOM 1414 C C . ILE A 1 182 ? 10.002 -18.893 29.191 1.00 16.51 182 ILE A C 1
ATOM 1415 O O . ILE A 1 182 ? 9.588 -17.920 29.825 1.00 17.31 182 ILE A O 1
ATOM 1420 N N . TYR A 1 183 ? 11.312 -19.125 28.983 1.00 16.59 183 TYR A N 1
ATOM 1421 C CA . TYR A 1 183 ? 12.423 -18.442 29.654 1.00 16.07 183 TYR A CA 1
ATOM 1422 C C . TYR A 1 183 ? 11.994 -17.947 31.034 1.00 16.01 183 TYR A C 1
ATOM 1423 O O . TYR A 1 183 ? 11.938 -16.734 31.275 1.00 15.98 183 TYR A O 1
ATOM 1432 N N . PRO A 1 184 ? 11.690 -18.858 31.960 1.00 17.18 184 PRO A N 1
ATOM 1433 C CA . PRO A 1 184 ? 11.122 -18.459 33.251 1.00 16.96 184 PRO A CA 1
ATOM 1434 C C . PRO A 1 184 ? 12.193 -17.986 34.223 1.00 18.77 184 PRO A C 1
ATOM 1435 O O . PRO A 1 184 ? 13.371 -18.321 34.113 1.00 16.46 184 PRO A O 1
ATOM 1439 N N . SER A 1 185 ? 11.745 -17.205 35.203 1.00 17.09 185 SER A N 1
ATOM 1440 C CA . SER A 1 185 ? 12.606 -16.748 36.287 1.00 17.05 185 SER A CA 1
ATOM 1441 C C . SER A 1 185 ? 12.313 -17.576 37.533 1.00 19.00 185 SER A C 1
ATOM 1442 O O . SER A 1 185 ? 11.610 -17.145 38.451 1.00 19.64 185 SER A O 1
ATOM 1445 N N . THR A 1 186 ? 12.853 -18.792 37.555 1.00 17.13 186 THR A N 1
ATOM 1446 C CA . THR A 1 186 ? 12.548 -19.724 38.638 1.00 16.78 186 THR A CA 1
ATOM 1447 C C . THR A 1 186 ? 13.530 -19.662 39.811 1.00 19.05 186 THR A C 1
ATOM 1448 O O . THR A 1 186 ? 13.393 -20.450 40.749 1.00 16.10 186 THR A O 1
ATOM 1452 N N . GLY A 1 187 ? 14.526 -18.779 39.786 1.00 16.25 187 GLY A N 1
ATOM 1453 C CA . GLY A 1 187 ? 15.307 -18.514 40.975 1.00 15.77 187 GLY A CA 1
ATOM 1454 C C . GLY A 1 187 ? 16.595 -19.328 41.036 1.00 16.21 187 GLY A C 1
ATOM 1455 O O . GLY A 1 187 ? 16.877 -20.189 40.198 1.00 16.50 187 GLY A O 1
ATOM 1456 N N . TYR A 1 188 ? 17.386 -19.036 42.063 1.00 16.28 188 TYR A N 1
ATOM 1457 C CA . TYR A 1 188 ? 18.671 -19.692 42.293 1.00 17.58 188 TYR A CA 1
ATOM 1458 C C . TYR A 1 188 ? 19.190 -19.240 43.653 1.00 22.63 188 TYR A C 1
ATOM 1459 O O . TYR A 1 188 ? 18.727 -18.238 44.211 1.00 16.61 188 TYR A O 1
ATOM 1468 N N . ASP A 1 189 ? 20.147 -19.994 44.178 1.00 20.30 189 ASP A N 1
ATOM 1469 C CA . ASP A 1 189 ? 20.858 -19.600 45.404 1.00 23.63 189 ASP A CA 1
ATOM 1470 C C . ASP A 1 189 ? 21.699 -18.363 45.114 1.00 21.55 189 ASP A C 1
ATOM 1471 O O . ASP A 1 189 ? 22.638 -18.440 44.307 1.00 24.09 189 ASP A O 1
ATOM 1476 N N . PRO A 1 190 ? 21.412 -17.215 45.737 1.00 21.07 190 PRO A N 1
ATOM 1477 C CA . PRO A 1 190 ? 22.165 -15.996 45.397 1.00 23.96 190 PRO A CA 1
ATOM 1478 C C . PRO A 1 190 ? 23.658 -16.119 45.668 1.00 23.61 190 PRO A C 1
ATOM 1479 O O . PRO A 1 190 ? 24.432 -15.332 45.121 1.00 25.04 190 PRO A O 1
ATOM 1483 N N . ALA A 1 191 ? 24.083 -17.084 46.477 1.00 22.53 191 ALA A N 1
ATOM 1484 C CA . ALA A 1 191 ? 25.509 -17.304 46.693 1.00 32.41 191 ALA A CA 1
ATOM 1485 C C . ALA A 1 191 ? 26.162 -18.075 45.559 1.00 30.69 191 ALA A C 1
ATOM 1486 O O . ALA A 1 191 ? 27.389 -18.120 45.480 1.00 33.40 191 ALA A O 1
ATOM 1488 N N . HIS A 1 192 ? 25.390 -18.695 44.677 1.00 25.28 192 HIS A N 1
ATOM 1489 C CA . HIS A 1 192 ? 25.947 -19.461 43.559 1.00 27.21 192 HIS A CA 1
ATOM 1490 C C . HIS A 1 192 ? 25.130 -19.170 42.305 1.00 22.12 192 HIS A C 1
ATOM 1491 O O . HIS A 1 192 ? 24.379 -20.017 41.809 1.00 21.38 192 HIS A O 1
ATOM 1498 N N . PRO A 1 193 ? 25.277 -17.975 41.748 1.00 20.82 193 PRO A N 1
ATOM 1499 C CA . PRO A 1 193 ? 24.513 -17.622 40.537 1.00 22.00 193 PRO A CA 1
ATOM 1500 C C . PRO A 1 193 ? 24.932 -18.505 39.375 1.00 20.71 193 PRO A C 1
ATOM 1501 O O . PRO A 1 193 ? 26.130 -18.766 39.187 1.00 20.88 193 PRO A O 1
ATOM 1505 N N . PRO A 1 194 ? 23.972 -19.006 38.602 1.00 18.30 194 PRO A N 1
ATOM 1506 C CA . PRO A 1 194 ? 24.320 -19.776 37.407 1.00 19.86 194 PRO A CA 1
ATOM 1507 C C . PRO A 1 194 ? 25.066 -18.888 36.420 1.00 19.73 194 PRO A C 1
ATOM 1508 O O . PRO A 1 194 ? 24.924 -17.664 36.423 1.00 17.16 194 PRO A O 1
ATOM 1512 N N . ALA A 1 195 ? 25.875 -19.524 35.567 1.00 16.59 195 ALA A N 1
ATOM 1513 C CA . ALA A 1 195 ? 26.825 -18.775 34.745 1.00 17.98 195 ALA A CA 1
ATOM 1514 C C . ALA A 1 195 ? 26.151 -17.657 33.955 1.00 19.38 195 ALA A C 1
ATOM 1515 O O . ALA A 1 195 ? 26.655 -16.532 33.913 1.00 19.19 195 ALA A O 1
ATOM 1517 N N . SER A 1 196 ? 25.001 -17.942 33.329 1.00 16.68 196 SER A N 1
ATOM 1518 C CA . SER A 1 196 ? 24.392 -16.965 32.424 1.00 17.28 196 SER A CA 1
ATOM 1519 C C . SER A 1 196 ? 24.041 -15.672 33.135 1.00 15.77 196 SER A C 1
ATOM 1520 O O . SER A 1 196 ? 23.965 -14.625 32.491 1.00 16.79 196 SER A O 1
ATOM 1523 N N . ILE A 1 197 ? 23.783 -15.732 34.448 1.00 16.38 197 ILE A N 1
ATOM 1524 C CA . ILE A 1 197 ? 23.413 -14.534 35.191 1.00 18.01 197 ILE A CA 1
ATOM 1525 C C . ILE A 1 197 ? 24.500 -13.473 35.060 1.00 20.63 197 ILE A C 1
ATOM 1526 O O . ILE A 1 197 ? 24.212 -12.275 34.949 1.00 20.67 197 ILE A O 1
ATOM 1531 N N . GLU A 1 198 ? 25.762 -13.898 35.050 1.00 18.53 198 GLU A N 1
ATOM 1532 C CA . GLU A 1 198 ? 26.891 -12.992 34.883 1.00 21.25 198 GLU A CA 1
ATOM 1533 C C . GLU A 1 198 ? 27.395 -12.941 33.448 1.00 18.20 198 GLU A C 1
ATOM 1534 O O . GLU A 1 198 ? 27.696 -11.860 32.947 1.00 20.80 198 GLU A O 1
ATOM 1540 N N . GLU A 1 199 ? 27.419 -14.074 32.745 1.00 18.79 199 GLU A N 1
ATOM 1541 C CA . GLU A 1 199 ? 27.847 -14.067 31.344 1.00 21.08 199 GLU A CA 1
ATOM 1542 C C . GLU A 1 199 ? 26.967 -13.159 30.492 1.00 24.24 199 GLU A C 1
ATOM 1543 O O . GLU A 1 199 ? 27.473 -12.389 29.668 1.00 21.26 199 GLU A O 1
ATOM 1549 N N . ASN A 1 200 ? 25.643 -13.212 30.690 1.00 17.29 200 ASN A N 1
ATOM 1550 C CA . ASN A 1 200 ? 24.709 -12.490 29.837 1.00 20.88 200 ASN A CA 1
ATOM 1551 C C . ASN A 1 200 ? 24.109 -11.274 30.532 1.00 20.91 200 ASN A C 1
ATOM 1552 O O . ASN A 1 200 ? 23.018 -10.827 30.167 1.00 21.01 200 ASN A O 1
ATOM 1557 N N . ALA A 1 201 ? 24.817 -10.710 31.515 1.00 17.42 201 ALA A N 1
ATOM 1558 C CA . ALA A 1 201 ? 24.235 -9.664 32.358 1.00 19.30 201 ALA A CA 1
ATOM 1559 C C . ALA A 1 201 ? 24.077 -8.329 31.638 1.00 22.89 201 ALA A C 1
ATOM 1560 O O . ALA A 1 201 ? 23.320 -7.477 32.110 1.00 20.35 201 ALA A O 1
ATOM 1562 N N . GLU A 1 202 ? 24.803 -8.109 30.547 1.00 22.02 202 GLU A N 1
ATOM 1563 C CA . GLU A 1 202 ? 24.749 -6.854 29.820 1.00 26.82 202 GLU A CA 1
ATOM 1564 C C . GLU A 1 202 ? 24.628 -7.138 28.333 1.00 22.92 202 GLU A C 1
ATOM 1565 O O . GLU A 1 202 ? 25.155 -8.128 27.827 1.00 26.46 202 GLU A O 1
ATOM 1571 N N . GLY A 1 203 ? 23.920 -6.264 27.637 1.00 25.70 203 GLY A N 1
ATOM 1572 C CA . GLY A 1 203 ? 23.943 -6.261 26.192 1.00 28.30 203 GLY A CA 1
ATOM 1573 C C . GLY A 1 203 ? 22.771 -6.933 25.515 1.00 29.34 203 GLY A C 1
ATOM 1574 O O . GLY A 1 203 ? 22.633 -6.793 24.292 1.00 26.30 203 GLY A O 1
ATOM 1575 N N . TYR A 1 204 ? 21.920 -7.656 26.255 1.00 24.87 204 TYR A N 1
ATOM 1576 C CA . TYR A 1 204 ? 20.892 -8.478 25.624 1.00 23.33 204 TYR A CA 1
ATOM 1577 C C . TYR A 1 204 ? 19.496 -8.149 26.136 1.00 22.64 204 TYR A C 1
ATOM 1578 O O . TYR A 1 204 ? 18.695 -9.045 26.409 1.00 21.83 204 TYR A O 1
ATOM 1587 N N . LEU A 1 205 ? 19.202 -6.854 26.261 1.00 20.75 205 LEU A N 1
ATOM 1588 C CA . LEU A 1 205 ? 17.869 -6.328 26.562 1.00 25.44 205 LEU A CA 1
ATOM 1589 C C . LEU A 1 205 ? 17.520 -6.510 28.034 1.00 25.55 205 LEU A C 1
ATOM 1590 O O . LEU A 1 205 ? 17.404 -5.518 28.760 1.00 24.92 205 LEU A O 1
ATOM 1595 N N . LEU A 1 206 ? 17.327 -7.752 28.491 1.00 19.29 206 LEU A N 1
ATOM 1596 C CA . LEU A 1 206 ? 17.222 -7.999 29.927 1.00 20.60 206 LEU A CA 1
ATOM 1597 C C . LEU A 1 206 ? 18.622 -8.004 30.526 1.00 19.63 206 LEU A C 1
ATOM 1598 O O . LEU A 1 206 ? 19.456 -8.833 30.147 1.00 22.06 206 LEU A O 1
ATOM 1603 N N . THR A 1 207 ? 18.876 -7.089 31.455 1.00 20.13 207 THR A N 1
ATOM 1604 C CA . THR A 1 207 ? 20.190 -6.894 32.049 1.00 25.41 207 THR A CA 1
ATOM 1605 C C . THR A 1 207 ? 20.155 -7.211 33.539 1.00 24.63 207 THR A C 1
ATOM 1606 O O . THR A 1 207 ? 19.092 -7.240 34.168 1.00 22.28 207 THR A O 1
ATOM 1610 N N . GLY A 1 208 ? 21.348 -7.412 34.102 1.00 21.76 208 GLY A N 1
ATOM 1611 C CA . GLY A 1 208 ? 21.458 -7.628 35.537 1.00 21.49 208 GLY A CA 1
ATOM 1612 C C . GLY A 1 208 ? 20.892 -6.486 36.363 1.00 25.17 208 GLY A C 1
ATOM 1613 O O . GLY A 1 208 ? 20.215 -6.714 37.369 1.00 21.88 208 GLY A O 1
ATOM 1614 N N . GLY A 1 209 ? 21.151 -5.239 35.951 1.00 18.56 209 GLY A N 1
ATOM 1615 C CA . GLY A 1 209 ? 20.577 -4.112 36.670 1.00 22.31 209 GLY A CA 1
ATOM 1616 C C . GLY A 1 209 ? 19.058 -4.084 36.598 1.00 22.54 209 GLY A C 1
ATOM 1617 O O . GLY A 1 209 ? 18.379 -3.800 37.593 1.00 21.44 209 GLY A O 1
ATOM 1618 N N . MET A 1 210 ? 18.507 -4.392 35.423 1.00 20.24 210 MET A N 1
ATOM 1619 C CA . MET A 1 210 ? 17.057 -4.475 35.282 1.00 23.90 210 MET A CA 1
ATOM 1620 C C . MET A 1 210 ? 16.480 -5.554 36.198 1.00 20.84 210 MET A C 1
ATOM 1621 O O . MET A 1 210 ? 15.455 -5.339 36.856 1.00 21.30 210 MET A O 1
ATOM 1626 N N . MET A 1 211 ? 17.127 -6.718 36.257 1.00 18.61 211 MET A N 1
ATOM 1627 C CA . MET A 1 211 ? 16.637 -7.814 37.089 1.00 20.64 211 MET A CA 1
ATOM 1628 C C . MET A 1 211 ? 16.592 -7.396 38.549 1.00 21.67 211 MET A C 1
ATOM 1629 O O . MET A 1 211 ? 15.597 -7.625 39.233 1.00 19.70 211 MET A O 1
ATOM 1634 N N . LEU A 1 212 ? 17.656 -6.747 39.039 1.00 20.15 212 LEU A N 1
ATOM 1635 C CA . LEU A 1 212 ? 17.655 -6.287 40.425 1.00 22.84 212 LEU A CA 1
ATOM 1636 C C . LEU A 1 212 ? 16.576 -5.234 40.668 1.00 19.76 212 LEU A C 1
ATOM 1637 O O . LEU A 1 212 ? 15.988 -5.179 41.754 1.00 20.70 212 LEU A O 1
ATOM 1642 N N . TRP A 1 213 ? 16.324 -4.377 39.677 1.00 19.44 213 TRP A N 1
ATOM 1643 C CA . TRP A 1 213 ? 15.282 -3.358 39.820 1.00 21.72 213 TRP A CA 1
ATOM 1644 C C . TRP A 1 213 ? 13.901 -4.000 39.926 1.00 19.58 213 TRP A C 1
ATOM 1645 O O . TRP A 1 213 ? 13.109 -3.643 40.806 1.00 19.41 213 TRP A O 1
ATOM 1656 N N . PHE A 1 214 ? 13.597 -4.964 39.047 1.00 18.29 214 PHE A N 1
ATOM 1657 C CA . PHE A 1 214 ? 12.302 -5.658 39.142 1.00 18.14 214 PHE A CA 1
ATOM 1658 C C . PHE A 1 214 ? 12.122 -6.277 40.515 1.00 19.40 214 PHE A C 1
ATOM 1659 O O . PHE A 1 214 ? 11.048 -6.201 41.122 1.00 19.49 214 PHE A O 1
ATOM 1667 N N . ARG A 1 215 ? 13.171 -6.926 41.004 1.00 21.80 215 ARG A N 1
ATOM 1668 C CA . ARG A 1 215 ? 13.117 -7.615 42.282 1.00 22.23 215 ARG A CA 1
ATOM 1669 C C . ARG A 1 215 ? 12.890 -6.647 43.433 1.00 21.96 215 ARG A C 1
ATOM 1670 O O . ARG A 1 215 ? 12.135 -6.947 44.368 1.00 21.72 215 ARG A O 1
ATOM 1678 N N . ASP A 1 216 ? 13.554 -5.487 43.391 1.00 18.13 216 ASP A N 1
ATOM 1679 C CA . ASP A 1 216 ? 13.324 -4.450 44.396 1.00 20.61 216 ASP A CA 1
ATOM 1680 C C . ASP A 1 216 ? 11.887 -3.940 44.360 1.00 19.29 216 ASP A C 1
ATOM 1681 O O . ASP A 1 216 ? 11.308 -3.613 45.407 1.00 21.81 216 ASP A O 1
ATOM 1686 N N . GLN A 1 217 ? 11.297 -3.845 43.167 1.00 17.76 217 GLN A N 1
ATOM 1687 C CA . GLN A 1 217 ? 9.899 -3.414 43.079 1.00 20.04 217 GLN A CA 1
ATOM 1688 C C . GLN A 1 217 ? 8.954 -4.476 43.632 1.00 21.67 217 GLN A C 1
ATOM 1689 O O . GLN A 1 217 ? 7.957 -4.155 44.295 1.00 18.82 217 GLN A O 1
ATOM 1695 N N . TYR A 1 218 ? 9.266 -5.748 43.379 1.00 21.30 218 TYR A N 1
ATOM 1696 C CA . TYR A 1 218 ? 8.354 -6.857 43.656 1.00 18.81 218 TYR A CA 1
ATOM 1697 C C . TYR A 1 218 ? 8.407 -7.269 45.119 1.00 17.67 218 TYR A C 1
ATOM 1698 O O . TYR A 1 218 ? 7.363 -7.423 45.769 1.00 15.18 218 TYR A O 1
ATOM 1707 N N . LEU A 1 219 ? 9.613 -7.440 45.653 1.00 16.59 219 LEU A N 1
ATOM 1708 C CA . LEU A 1 219 ? 9.803 -8.029 46.971 1.00 19.83 219 LEU A CA 1
ATOM 1709 C C . LEU A 1 219 ? 9.662 -6.981 48.069 1.00 22.07 219 LEU A C 1
ATOM 1710 O O . LEU A 1 219 ? 9.880 -5.789 47.857 1.00 20.07 219 LEU A O 1
ATOM 1715 N N . ASN A 1 220 ? 9.286 -7.446 49.259 1.00 21.10 220 ASN A N 1
ATOM 1716 C CA . ASN A 1 220 ? 9.233 -6.558 50.412 1.00 25.70 220 ASN A CA 1
ATOM 1717 C C . ASN A 1 220 ? 10.613 -6.321 51.000 1.00 28.46 220 ASN A C 1
ATOM 1718 O O . ASN A 1 220 ? 10.875 -5.241 51.534 1.00 29.88 220 ASN A O 1
ATOM 1723 N N . SER A 1 221 ? 11.496 -7.313 50.920 1.00 25.86 221 SER A N 1
ATOM 1724 C CA . SER A 1 221 ? 12.870 -7.170 51.373 1.00 31.11 221 SER A CA 1
ATOM 1725 C C . SER A 1 221 ? 13.684 -8.258 50.696 1.00 31.84 221 SER A C 1
ATOM 1726 O O . SER A 1 221 ? 13.136 -9.232 50.171 1.00 24.73 221 SER A O 1
ATOM 1729 N N . LEU A 1 222 ? 15.007 -8.087 50.712 1.00 27.26 222 LEU A N 1
ATOM 1730 C CA . LEU A 1 222 ? 15.862 -9.058 50.049 1.00 30.68 222 LEU A CA 1
ATOM 1731 C C . LEU A 1 222 ? 16.001 -10.345 50.842 1.00 29.69 222 LEU A C 1
ATOM 1732 O O . LEU A 1 222 ? 16.597 -11.304 50.337 1.00 27.82 222 LEU A O 1
ATOM 1737 N N . GLU A 1 223 ? 15.477 -10.374 52.067 1.00 25.18 223 GLU A N 1
ATOM 1738 C CA . GLU A 1 223 ? 15.362 -11.617 52.816 1.00 30.37 223 GLU A CA 1
ATOM 1739 C C . GLU A 1 223 ? 14.402 -12.588 52.144 1.00 33.07 223 GLU A C 1
ATOM 1740 O O . GLU A 1 223 ? 14.422 -13.785 52.461 1.00 32.35 223 GLU A O 1
ATOM 1746 N N . GLU A 1 224 ? 13.562 -12.098 51.227 1.00 23.63 224 GLU A N 1
ATOM 1747 C CA . GLU A 1 224 ? 12.633 -12.939 50.479 1.00 26.38 224 GLU A CA 1
ATOM 1748 C C . GLU A 1 224 ? 13.281 -13.587 49.267 1.00 23.64 224 GLU A C 1
ATOM 1749 O O . GLU A 1 224 ? 12.612 -14.350 48.564 1.00 20.09 224 GLU A O 1
ATOM 1755 N N . LEU A 1 225 ? 14.569 -13.311 49.019 1.00 21.86 225 LEU A N 1
ATOM 1756 C CA . LEU A 1 225 ? 15.259 -13.864 47.856 1.00 21.34 225 LEU A CA 1
ATOM 1757 C C . LEU A 1 225 ? 15.192 -15.382 47.801 1.00 18.78 225 LEU A C 1
ATOM 1758 O O . LEU A 1 225 ? 15.202 -15.967 46.712 1.00 21.15 225 LEU A O 1
ATOM 1763 N N . THR A 1 226 ? 15.177 -16.041 48.953 1.00 19.13 226 THR A N 1
ATOM 1764 C CA . THR A 1 226 ? 15.174 -17.498 48.990 1.00 19.24 226 THR A CA 1
ATOM 1765 C C . THR A 1 226 ? 13.814 -18.058 49.381 1.00 21.14 226 THR A C 1
ATOM 1766 O O . THR A 1 226 ? 13.691 -19.261 49.635 1.00 19.64 226 THR A O 1
ATOM 1770 N N . HIS A 1 227 ? 12.790 -17.221 49.442 1.00 19.50 227 HIS A N 1
ATOM 1771 C CA . HIS A 1 227 ? 11.449 -17.726 49.680 1.00 16.90 227 HIS A CA 1
ATOM 1772 C C . HIS A 1 227 ? 11.003 -18.548 48.474 1.00 15.91 227 HIS A C 1
ATOM 1773 O O . HIS A 1 227 ? 11.090 -18.066 47.333 1.00 17.95 227 HIS A O 1
ATOM 1780 N N . PRO A 1 228 ? 10.534 -19.784 48.671 1.00 17.11 228 PRO A N 1
ATOM 1781 C CA . PRO A 1 228 ? 10.213 -20.638 47.512 1.00 17.12 228 PRO A CA 1
ATOM 1782 C C . PRO A 1 228 ? 9.055 -20.130 46.654 1.00 18.78 228 PRO A C 1
ATOM 1783 O O . PRO A 1 228 ? 8.968 -20.534 45.488 1.00 16.99 228 PRO A O 1
ATOM 1787 N N . TRP A 1 229 ? 8.171 -19.265 47.169 1.00 13.83 229 TRP A N 1
ATOM 1788 C CA . TRP A 1 229 ? 7.168 -18.645 46.303 1.00 15.00 229 TRP A CA 1
ATOM 1789 C C . TRP A 1 229 ? 7.770 -17.581 45.398 1.00 15.89 229 TRP A C 1
ATOM 1790 O O . TRP A 1 229 ? 7.092 -17.108 44.479 1.00 14.22 229 TRP A O 1
ATOM 1801 N N . PHE A 1 230 ? 8.994 -17.150 45.681 1.00 14.74 230 PHE A N 1
ATOM 1802 C CA . PHE A 1 230 ? 9.738 -16.300 44.761 1.00 17.13 230 PHE A CA 1
ATOM 1803 C C . PHE A 1 230 ? 10.751 -17.087 43.942 1.00 14.82 230 PHE A C 1
ATOM 1804 O O . PHE A 1 230 ? 10.878 -16.850 42.735 1.00 16.98 230 PHE A O 1
ATOM 1812 N N . SER A 1 231 ? 11.481 -18.022 44.578 1.00 17.27 231 SER A N 1
ATOM 1813 C CA . SER A 1 231 ? 12.480 -18.885 43.934 1.00 13.74 231 SER A CA 1
ATOM 1814 C C . SER A 1 231 ? 12.031 -20.338 44.051 1.00 13.25 231 SER A C 1
ATOM 1815 O O . SER A 1 231 ? 12.537 -21.079 44.910 1.00 15.38 231 SER A O 1
ATOM 1818 N N . PRO A 1 232 ? 11.094 -20.785 43.209 1.00 15.21 232 PRO A N 1
ATOM 1819 C CA . PRO A 1 232 ? 10.574 -22.157 43.346 1.00 16.71 232 PRO A CA 1
ATOM 1820 C C . PRO A 1 232 ? 11.639 -23.239 43.218 1.00 16.54 232 PRO A C 1
ATOM 1821 O O . PRO A 1 232 ? 11.417 -24.349 43.712 1.00 17.29 232 PRO A O 1
ATOM 1825 N N . VAL A 1 233 ? 12.790 -22.959 42.596 1.00 15.69 233 VAL A N 1
ATOM 1826 C CA . VAL A 1 233 ? 13.850 -23.966 42.524 1.00 14.35 233 VAL A CA 1
ATOM 1827 C C . VAL A 1 233 ? 14.337 -24.373 43.908 1.00 17.19 233 VAL A C 1
ATOM 1828 O O . VAL A 1 233 ? 14.873 -25.474 44.076 1.00 17.14 233 VAL A O 1
ATOM 1832 N N . LEU A 1 234 ? 14.145 -23.522 44.917 1.00 14.93 234 LEU A N 1
ATOM 1833 C CA . LEU A 1 234 ? 14.551 -23.810 46.283 1.00 16.11 234 LEU A CA 1
ATOM 1834 C C . LEU A 1 234 ? 13.468 -24.504 47.104 1.00 21.42 234 LEU A C 1
ATOM 1835 O O . LEU A 1 234 ? 13.686 -24.775 48.289 1.00 20.02 234 LEU A O 1
ATOM 1840 N N . TYR A 1 235 ? 12.319 -24.783 46.522 1.00 19.91 235 TYR A N 1
ATOM 1841 C CA . TYR A 1 235 ? 11.271 -25.477 47.256 1.00 20.00 235 TYR A CA 1
ATOM 1842 C C . TYR A 1 235 ? 11.776 -26.865 47.646 1.00 21.70 235 TYR A C 1
ATOM 1843 O O . TYR A 1 235 ? 12.339 -27.564 46.800 1.00 20.25 235 TYR A O 1
ATOM 1852 N N . PRO A 1 236 ? 11.622 -27.285 48.909 1.00 24.95 236 PRO A N 1
ATOM 1853 C CA . PRO A 1 236 ? 12.315 -28.504 49.362 1.00 27.73 236 PRO A CA 1
ATOM 1854 C C . PRO A 1 236 ? 11.867 -29.781 48.667 1.00 28.51 236 PRO A C 1
ATOM 1855 O O . PRO A 1 236 ? 12.681 -30.702 48.535 1.00 32.77 236 PRO A O 1
ATOM 1859 N N . ASP A 1 237 ? 10.611 -29.888 48.227 1.00 24.03 237 ASP A N 1
ATOM 1860 C CA . ASP A 1 237 ? 10.140 -31.154 47.632 1.00 28.44 237 ASP A CA 1
ATOM 1861 C C . ASP A 1 237 ? 9.337 -30.888 46.360 1.00 21.09 237 ASP A C 1
ATOM 1862 O O . ASP A 1 237 ? 8.113 -30.722 46.398 1.00 23.09 237 ASP A O 1
ATOM 1867 N N . LEU A 1 238 ? 10.025 -30.932 45.222 1.00 21.73 238 LEU A N 1
ATOM 1868 C CA . LEU A 1 238 ? 9.403 -30.745 43.921 1.00 20.91 238 LEU A CA 1
ATOM 1869 C C . LEU A 1 238 ? 8.801 -32.020 43.356 1.00 21.95 238 LEU A C 1
ATOM 1870 O O . LEU A 1 238 ? 8.294 -31.994 42.226 1.00 22.12 238 LEU A O 1
ATOM 1875 N N . SER A 1 239 ? 8.860 -33.133 44.085 1.00 22.27 239 SER A N 1
ATOM 1876 C CA . SER A 1 239 ? 8.296 -34.370 43.560 1.00 22.57 239 SER A CA 1
ATOM 1877 C C . SER A 1 239 ? 6.786 -34.229 43.391 1.00 20.64 239 SER A C 1
ATOM 1878 O O . SER A 1 239 ? 6.119 -33.502 44.134 1.00 25.84 239 SER A O 1
ATOM 1881 N N . GLY A 1 24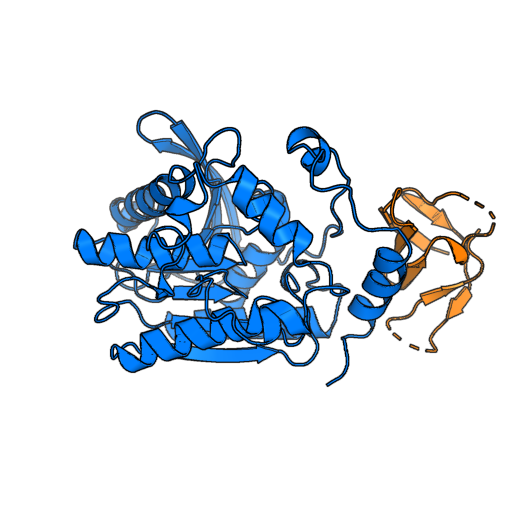0 ? 6.250 -34.924 42.391 1.00 21.97 240 GLY A N 1
ATOM 1882 C CA . GLY A 1 240 ? 4.823 -34.919 42.118 1.00 24.31 240 GLY A CA 1
ATOM 1883 C C . GLY A 1 240 ? 4.319 -33.713 41.357 1.00 25.23 240 GLY A C 1
ATOM 1884 O O . GLY A 1 240 ? 3.104 -33.572 41.192 1.00 24.23 240 GLY A O 1
ATOM 1885 N N . LEU A 1 241 ? 5.204 -32.826 40.890 1.00 22.89 241 LEU A N 1
ATOM 1886 C CA . LEU A 1 241 ? 4.731 -31.660 40.158 1.00 23.45 241 LEU A CA 1
ATOM 1887 C C . LEU A 1 241 ? 4.353 -32.082 38.741 1.00 20.47 241 LEU A C 1
ATOM 1888 O O . LEU A 1 241 ? 4.745 -33.151 38.280 1.00 19.47 241 LEU A O 1
ATOM 1893 N N . PRO A 1 242 ? 3.572 -31.253 38.027 1.00 22.49 242 PRO A N 1
ATOM 1894 C CA . PRO A 1 242 ? 3.193 -31.644 36.665 1.00 19.21 242 PRO A CA 1
ATOM 1895 C C . PRO A 1 242 ? 4.428 -31.702 35.756 1.00 21.91 242 PRO A C 1
ATOM 1896 O O . PRO A 1 242 ? 5.408 -30.995 35.997 1.00 22.40 242 PRO A O 1
ATOM 1900 N N . PRO A 1 243 ? 4.369 -32.544 34.726 1.00 21.38 243 PRO A N 1
ATOM 1901 C CA . PRO A 1 243 ? 5.480 -32.554 33.754 1.00 23.09 243 PRO A CA 1
ATOM 1902 C C . PRO A 1 243 ? 5.651 -31.186 33.111 1.00 19.14 243 PRO A C 1
ATOM 1903 O O . PRO A 1 243 ? 4.698 -30.422 32.957 1.00 19.60 243 PRO A O 1
ATOM 1907 N N . ALA A 1 244 ? 6.890 -30.854 32.761 1.00 20.40 244 ALA A N 1
ATOM 1908 C CA . ALA A 1 244 ? 7.195 -29.493 32.345 1.00 17.53 244 ALA A CA 1
ATOM 1909 C C . ALA A 1 244 ? 7.921 -29.487 31.011 1.00 21.91 244 ALA A C 1
ATOM 1910 O O . ALA A 1 244 ? 8.654 -30.426 30.675 1.00 21.27 244 ALA A O 1
ATOM 1912 N N . TYR A 1 245 ? 7.692 -28.419 30.251 1.00 18.45 245 TYR A N 1
ATOM 1913 C CA . TYR A 1 245 ? 8.525 -28.042 29.118 1.00 19.46 245 TYR A CA 1
ATOM 1914 C C . TYR A 1 245 ? 9.110 -26.668 29.409 1.00 19.26 245 TYR A C 1
ATOM 1915 O O . TYR A 1 245 ? 8.372 -25.726 29.702 1.00 16.36 245 TYR A O 1
ATOM 1924 N N . ILE A 1 246 ? 10.428 -26.550 29.336 1.00 15.43 246 ILE A N 1
ATOM 1925 C CA . ILE A 1 246 ? 11.112 -25.295 29.614 1.00 15.88 246 ILE A CA 1
ATOM 1926 C C . ILE A 1 246 ? 11.836 -24.835 28.356 1.00 21.34 246 ILE A C 1
ATOM 1927 O O . ILE A 1 246 ? 12.670 -25.571 27.811 1.00 18.25 246 ILE A O 1
ATOM 1932 N N . ALA A 1 247 ? 11.563 -23.605 27.923 1.00 16.40 247 ALA A N 1
ATOM 1933 C CA . ALA A 1 247 ? 12.326 -22.999 26.830 1.00 19.03 247 ALA A CA 1
ATOM 1934 C C . ALA A 1 247 ? 13.290 -21.964 27.392 1.00 18.61 247 ALA A C 1
ATOM 1935 O O . ALA A 1 247 ? 12.880 -21.081 28.149 1.00 17.72 247 ALA A O 1
ATOM 1937 N N . THR A 1 248 ? 14.570 -22.064 27.027 1.00 18.69 248 THR A N 1
ATOM 1938 C CA . THR A 1 248 ? 15.531 -21.025 27.373 1.00 17.50 248 THR A CA 1
ATOM 1939 C C . THR A 1 248 ? 16.080 -20.399 26.095 1.00 21.65 248 THR A C 1
ATOM 1940 O O . THR A 1 248 ? 16.014 -20.991 25.013 1.00 22.35 248 THR A O 1
ATOM 1944 N N . ALA A 1 249 ? 16.625 -19.191 26.231 1.00 19.42 249 ALA A N 1
ATOM 1945 C CA . ALA A 1 249 ? 17.289 -18.493 25.134 1.00 19.95 249 ALA A CA 1
ATOM 1946 C C . ALA A 1 249 ? 18.789 -18.379 25.413 1.00 21.39 249 ALA A C 1
ATOM 1947 O O . ALA A 1 249 ? 19.199 -18.097 26.541 1.00 18.31 249 ALA A O 1
ATOM 1949 N N . GLN A 1 250 ? 19.608 -18.585 24.373 1.00 21.20 250 GLN A N 1
ATOM 1950 C CA . GLN A 1 250 ? 21.061 -18.653 24.565 1.00 19.98 250 GLN A CA 1
ATOM 1951 C C . GLN A 1 250 ? 21.619 -17.385 25.200 1.00 21.51 250 GLN A C 1
ATOM 1952 O O . GLN A 1 250 ? 22.535 -17.447 26.034 1.00 21.00 250 GLN A O 1
ATOM 1958 N N . TYR A 1 251 ? 21.110 -16.217 24.809 1.00 19.13 251 TYR A N 1
ATOM 1959 C CA . TYR A 1 251 ? 21.701 -14.962 25.252 1.00 22.90 251 TYR A CA 1
ATOM 1960 C C . TYR A 1 251 ? 20.913 -14.318 26.392 1.00 23.16 251 TYR A C 1
ATOM 1961 O O . TYR A 1 251 ? 20.962 -13.103 26.584 1.00 26.49 251 TYR A O 1
ATOM 1970 N N . ASP A 1 252 ? 20.242 -15.098 27.158 1.00 23.80 252 ASP A N 1
ATOM 1971 C CA . ASP A 1 252 ? 19.391 -14.663 28.271 1.00 19.24 252 ASP A CA 1
ATOM 1972 C C . ASP A 1 252 ? 20.168 -14.824 29.573 1.00 19.14 252 ASP A C 1
ATOM 1973 O O . ASP A 1 252 ? 20.755 -15.898 29.791 1.00 18.35 252 ASP A O 1
ATOM 1978 N N . PRO A 1 253 ? 20.268 -13.795 30.428 1.00 18.85 253 PRO A N 1
ATOM 1979 C CA . PRO A 1 253 ? 20.843 -14.018 31.769 1.00 16.20 253 PRO A CA 1
ATOM 1980 C C . PRO A 1 253 ? 20.130 -15.119 32.540 1.00 18.59 253 PRO A C 1
ATOM 1981 O O . PRO A 1 253 ? 20.747 -15.774 33.392 1.00 17.23 253 PRO A O 1
ATOM 1985 N N . LEU A 1 254 ? 18.856 -15.364 32.238 1.00 15.76 254 LEU A N 1
ATOM 1986 C CA . LEU A 1 254 ? 18.080 -16.430 32.862 1.00 15.96 254 LEU A CA 1
ATOM 1987 C C . LEU A 1 254 ? 18.264 -17.796 32.209 1.00 15.31 254 LEU A C 1
ATOM 1988 O O . LEU A 1 254 ? 17.604 -18.752 32.634 1.00 15.43 254 LEU A O 1
ATOM 1993 N N . ARG A 1 255 ? 19.122 -17.929 31.190 1.00 16.07 255 ARG A N 1
ATOM 1994 C CA . ARG A 1 255 ? 19.271 -19.210 30.493 1.00 18.78 255 ARG A CA 1
ATOM 1995 C C . ARG A 1 255 ? 19.590 -20.358 31.448 1.00 19.04 255 ARG A C 1
ATOM 1996 O O . ARG A 1 255 ? 18.910 -21.393 31.455 1.00 16.80 255 ARG A O 1
ATOM 2004 N N . ASP A 1 256 ? 20.643 -20.210 32.246 1.00 14.86 256 ASP A N 1
ATOM 2005 C CA . ASP A 1 256 ? 21.015 -21.301 33.142 1.00 16.46 256 ASP A CA 1
ATOM 2006 C C . ASP A 1 256 ? 20.140 -21.367 34.396 1.00 17.75 256 ASP A C 1
ATOM 2007 O O . ASP A 1 256 ? 20.231 -22.344 35.149 1.00 14.77 256 ASP A O 1
ATOM 2012 N N . VAL A 1 257 ? 19.310 -20.351 34.640 1.00 14.10 257 VAL A N 1
ATOM 2013 C CA . VAL A 1 257 ? 18.279 -20.451 35.675 1.00 14.46 257 VAL A CA 1
ATOM 2014 C C . VAL A 1 257 ? 17.199 -21.438 35.243 1.00 16.60 257 VAL A C 1
ATOM 2015 O O . VAL A 1 257 ? 16.763 -22.292 36.028 1.00 15.45 257 VAL A O 1
ATOM 2019 N N . GLY A 1 258 ? 16.758 -21.353 33.987 1.00 17.49 258 GLY A N 1
ATOM 2020 C CA . GLY A 1 258 ? 15.821 -22.351 33.486 1.00 19.46 258 GLY A CA 1
ATOM 2021 C C . GLY A 1 258 ? 16.411 -23.749 33.486 1.00 18.03 258 GLY A C 1
ATOM 2022 O O . GLY A 1 258 ? 15.736 -24.725 33.836 1.00 15.08 258 GLY A O 1
ATOM 2023 N N . LYS A 1 259 ? 17.681 -23.866 33.087 1.00 17.14 259 LYS A N 1
ATOM 2024 C CA . LYS A 1 259 ? 18.361 -25.158 33.131 1.00 17.59 259 LYS A CA 1
ATOM 2025 C C . LYS A 1 259 ? 18.426 -25.703 34.554 1.00 18.80 259 LYS A C 1
ATOM 2026 O O . LYS A 1 259 ? 18.271 -26.910 34.771 1.00 17.85 259 LYS A O 1
ATOM 2032 N N . LEU A 1 260 ? 18.644 -24.826 35.539 1.00 15.48 260 LEU A N 1
ATOM 2033 C CA . LEU A 1 260 ? 18.676 -25.252 36.936 1.00 17.48 260 LEU A CA 1
ATOM 2034 C C . LEU A 1 260 ? 17.328 -25.796 37.387 1.00 18.36 260 LEU A C 1
ATOM 2035 O O . LEU A 1 260 ? 17.269 -26.751 38.172 1.00 14.68 260 LEU A O 1
ATOM 2040 N N . TYR A 1 261 ? 16.229 -25.179 36.939 1.00 16.12 261 TYR A N 1
ATOM 2041 C CA . TYR A 1 261 ? 14.917 -25.696 37.313 1.00 16.37 261 TYR A CA 1
ATOM 2042 C C . TYR A 1 261 ? 14.666 -27.063 36.680 1.00 17.78 261 TYR A C 1
ATOM 2043 O O . TYR A 1 261 ? 14.101 -27.961 37.323 1.00 16.73 261 TYR A O 1
ATOM 2052 N N . ALA A 1 262 ? 15.081 -27.243 35.424 1.00 17.30 262 ALA A N 1
ATOM 2053 C CA . ALA A 1 262 ? 14.941 -28.547 34.784 1.00 18.30 262 ALA A CA 1
ATOM 2054 C C . ALA A 1 262 ? 15.729 -29.607 35.548 1.00 18.53 262 ALA A C 1
ATOM 2055 O O . ALA A 1 262 ? 15.223 -30.705 35.813 1.00 21.23 262 ALA A O 1
ATOM 2057 N N . GLU A 1 263 ? 16.967 -29.284 35.933 1.00 18.45 263 GLU A N 1
ATOM 2058 C CA . GLU A 1 263 ? 17.764 -30.198 36.750 1.00 19.03 263 GLU A CA 1
ATOM 2059 C C . GLU A 1 263 ? 17.043 -30.552 38.041 1.00 21.16 263 GLU A C 1
ATOM 2060 O O . GLU A 1 263 ? 16.988 -31.722 38.435 1.00 20.94 263 GLU A O 1
ATOM 2066 N N . ALA A 1 264 ? 16.511 -29.544 38.736 1.00 18.79 264 ALA A N 1
ATOM 2067 C CA . ALA A 1 264 ? 15.862 -29.793 40.020 1.00 20.16 264 ALA A CA 1
ATOM 2068 C C . ALA A 1 264 ? 14.595 -30.625 39.856 1.00 19.74 264 ALA A C 1
ATOM 2069 O O . ALA A 1 264 ? 14.307 -31.505 40.688 1.00 20.41 264 ALA A O 1
ATOM 2071 N N . LEU A 1 265 ? 13.821 -30.365 38.797 1.00 18.12 265 LEU A N 1
ATOM 2072 C CA . LEU A 1 265 ? 12.617 -31.159 38.551 1.00 19.66 265 LEU A CA 1
ATOM 2073 C C . LEU A 1 265 ? 12.991 -32.592 38.220 1.00 26.07 265 LEU A C 1
ATOM 2074 O O . LEU A 1 265 ? 12.418 -33.552 38.764 1.00 23.70 265 LEU A O 1
ATOM 2079 N N . ASN A 1 266 ? 13.959 -32.744 37.319 1.00 20.77 266 ASN A N 1
ATOM 2080 C CA . ASN A 1 266 ? 14.431 -34.067 36.956 1.00 22.61 266 ASN A CA 1
ATOM 2081 C C . ASN A 1 266 ? 14.908 -34.827 38.188 1.00 26.00 266 ASN A C 1
ATOM 2082 O O . ASN A 1 266 ? 14.553 -35.994 38.362 1.00 25.15 266 ASN A O 1
ATOM 2087 N N . LYS A 1 267 ? 15.648 -34.172 39.100 1.00 25.25 267 LYS A N 1
ATOM 2088 C CA . LYS A 1 267 ? 16.158 -34.894 40.271 1.00 25.93 267 LYS A CA 1
ATOM 2089 C C . LYS A 1 267 ? 15.059 -35.224 41.261 1.00 28.83 267 LYS A C 1
ATOM 2090 O O . LYS A 1 267 ? 15.233 -36.125 42.087 1.00 23.87 267 LYS A O 1
ATOM 2096 N N . ALA A 1 268 ? 13.912 -34.555 41.178 1.00 25.11 268 ALA A N 1
ATOM 2097 C CA . ALA A 1 268 ? 12.778 -34.900 42.026 1.00 24.95 268 ALA A CA 1
ATOM 2098 C C . ALA A 1 268 ? 11.816 -35.891 41.366 1.00 21.66 268 ALA A C 1
ATOM 2099 O O . ALA A 1 268 ? 10.728 -36.128 41.897 1.00 23.02 268 ALA A O 1
ATOM 2101 N N . GLY A 1 269 ? 12.184 -36.463 40.226 1.00 24.25 269 GLY A N 1
ATOM 2102 C CA . GLY A 1 269 ? 11.338 -37.443 39.570 1.00 24.65 269 GLY A CA 1
ATOM 2103 C C . GLY A 1 269 ? 10.211 -36.876 38.732 1.00 27.89 269 GLY A C 1
ATOM 2104 O O . GLY A 1 269 ? 9.227 -37.581 38.479 1.00 21.16 269 GLY A O 1
ATOM 2105 N N . VAL A 1 270 ? 10.310 -35.619 38.290 1.00 23.37 270 VAL A N 1
ATOM 2106 C CA . VAL A 1 270 ? 9.284 -35.008 37.443 1.00 23.49 270 VAL A CA 1
ATOM 2107 C C . VAL A 1 270 ? 9.765 -35.060 36.005 1.00 23.14 270 VAL A C 1
ATOM 2108 O O . VAL A 1 270 ? 10.919 -34.721 35.727 1.00 22.95 270 VAL A O 1
ATOM 2112 N N . LYS A 1 271 ? 8.893 -35.466 35.079 1.00 20.98 271 LYS A N 1
ATOM 2113 C CA . LYS A 1 271 ? 9.280 -35.425 33.672 1.00 25.20 271 LYS A CA 1
ATOM 2114 C C . LYS A 1 271 ? 9.446 -33.985 33.204 1.00 26.22 271 LYS A C 1
ATOM 2115 O O . LYS A 1 271 ? 8.541 -33.157 33.359 1.00 22.18 271 LYS A O 1
ATOM 2121 N N . VAL A 1 272 ? 10.579 -33.692 32.583 1.00 24.23 272 VAL A N 1
ATOM 2122 C CA . VAL A 1 272 ? 10.843 -32.348 32.096 1.00 23.30 272 VAL A CA 1
ATOM 2123 C C . VAL A 1 272 ? 11.621 -32.447 30.796 1.00 27.43 272 VAL A C 1
ATOM 2124 O O . VAL A 1 272 ? 12.555 -33.247 30.671 1.00 28.76 272 VAL A O 1
ATOM 2128 N N . GLU A 1 273 ? 11.209 -31.656 29.817 1.00 21.48 273 GLU A N 1
ATOM 2129 C CA . GLU A 1 273 ? 11.972 -31.429 28.602 1.00 23.92 273 GLU A CA 1
ATOM 2130 C C . GLU A 1 273 ? 12.418 -29.973 28.599 1.00 24.15 273 GLU A C 1
ATOM 2131 O O . GLU A 1 273 ? 11.644 -29.076 28.949 1.00 22.19 273 GLU A O 1
ATOM 2137 N N . ILE A 1 274 ? 13.684 -29.734 28.276 1.00 20.15 274 ILE A N 1
ATOM 2138 C CA . ILE A 1 274 ? 14.190 -28.374 28.155 1.00 20.19 274 ILE A CA 1
ATOM 2139 C C . ILE A 1 274 ? 14.851 -28.219 26.795 1.00 24.24 274 ILE A C 1
ATOM 2140 O O . ILE A 1 274 ? 15.583 -29.108 26.345 1.00 22.63 274 ILE A O 1
ATOM 2145 N N . GLU A 1 275 ? 14.589 -27.094 26.138 1.00 20.72 275 GLU A N 1
ATOM 2146 C CA . GLU A 1 275 ? 15.194 -26.788 24.849 1.00 23.43 275 GLU A CA 1
ATOM 2147 C C . GLU A 1 275 ? 15.754 -25.379 24.914 1.00 25.78 275 GLU A C 1
ATOM 2148 O O . GLU A 1 275 ? 15.072 -24.453 25.366 1.00 21.67 275 GLU A O 1
ATOM 2154 N N . ASN A 1 276 ? 17.007 -25.229 24.497 1.00 20.28 276 ASN A N 1
ATOM 2155 C CA . ASN A 1 276 ? 17.666 -23.934 24.440 1.00 18.84 276 ASN A CA 1
ATOM 2156 C C . ASN A 1 276 ? 17.661 -23.435 22.998 1.00 26.58 276 ASN A C 1
ATOM 2157 O O . ASN A 1 276 ? 18.085 -24.153 22.088 1.00 23.90 276 ASN A O 1
ATOM 2162 N N . PHE A 1 277 ? 17.184 -22.211 22.787 1.00 24.13 277 PHE A N 1
ATOM 2163 C CA . PHE A 1 277 ? 17.118 -21.635 21.445 1.00 26.34 277 PHE A CA 1
ATOM 2164 C C . PHE A 1 277 ? 18.371 -20.794 21.216 1.00 26.69 277 PHE A C 1
ATOM 2165 O O . PHE A 1 277 ? 18.532 -19.707 21.790 1.00 22.64 277 PHE A O 1
ATOM 2173 N N . GLU A 1 278 ? 19.269 -21.327 20.381 1.00 25.75 278 GLU A N 1
ATOM 2174 C CA . GLU A 1 278 ? 20.659 -20.900 20.353 1.00 29.83 278 GLU A CA 1
ATOM 2175 C C . GLU A 1 278 ? 20.842 -19.506 19.775 1.00 28.54 278 GLU A C 1
ATOM 2176 O O . GLU A 1 278 ? 21.900 -18.897 19.983 1.00 28.96 278 GLU A O 1
ATOM 2182 N N . ASP A 1 279 ? 19.847 -18.980 19.064 1.00 28.91 279 ASP A N 1
ATOM 2183 C CA . ASP A 1 279 ? 20.005 -17.707 18.376 1.00 31.72 279 ASP A CA 1
ATOM 2184 C C . ASP A 1 279 ? 19.181 -16.583 18.992 1.00 31.54 279 ASP A C 1
ATOM 2185 O O . ASP A 1 279 ? 19.088 -15.507 18.393 1.00 30.71 279 ASP A O 1
ATOM 2190 N N . LEU A 1 280 ? 18.618 -16.776 20.184 1.00 25.90 280 LEU A N 1
ATOM 2191 C CA . LEU A 1 280 ? 17.608 -15.851 20.687 1.00 22.91 280 LEU A CA 1
ATOM 2192 C C . LEU A 1 280 ? 17.999 -15.267 22.040 1.00 23.67 280 LEU A C 1
ATOM 2193 O O . LEU A 1 280 ? 18.939 -15.716 22.700 1.00 23.36 280 LEU A O 1
ATOM 2198 N N . ILE A 1 281 ? 17.248 -14.235 22.426 1.00 21.41 281 ILE A N 1
ATOM 2199 C CA . ILE A 1 281 ? 17.431 -13.493 23.663 1.00 20.70 281 ILE A CA 1
ATOM 2200 C C . ILE A 1 281 ? 16.184 -13.693 24.531 1.00 20.81 281 ILE A C 1
ATOM 2201 O O . ILE A 1 281 ? 15.180 -14.265 24.097 1.00 22.32 281 ILE A O 1
ATOM 2206 N N . HIS A 1 282 ? 16.254 -13.170 25.756 1.00 20.40 282 HIS A N 1
ATOM 2207 C CA . HIS A 1 282 ? 15.078 -13.100 26.619 1.00 20.81 282 HIS A CA 1
ATOM 2208 C C . HIS A 1 282 ? 13.963 -12.314 25.947 1.00 22.94 282 HIS A C 1
ATOM 2209 O O . HIS A 1 282 ? 14.205 -11.272 25.333 1.00 22.93 282 HIS A O 1
ATOM 2216 N N . GLY A 1 283 ? 12.729 -12.800 26.092 1.00 22.24 283 GLY A N 1
ATOM 2217 C CA . GLY A 1 283 ? 11.587 -12.078 25.569 1.00 21.69 283 GLY A CA 1
ATOM 2218 C C . GLY A 1 283 ? 11.331 -12.274 24.094 1.00 24.99 283 GLY A C 1
ATOM 2219 O O . GLY A 1 283 ? 10.541 -11.514 23.515 1.00 24.45 283 GLY A O 1
ATOM 2220 N N . PHE A 1 284 ? 11.942 -13.291 23.473 1.00 22.02 284 PHE A N 1
ATOM 2221 C CA . PHE A 1 284 ? 11.839 -13.449 22.024 1.00 22.21 284 PHE A CA 1
ATOM 2222 C C . PHE A 1 284 ? 10.421 -13.738 21.545 1.00 26.38 284 PHE A C 1
ATOM 2223 O O . PHE A 1 284 ? 10.137 -13.514 20.362 1.00 26.77 284 PHE A O 1
ATOM 2231 N N . ALA A 1 285 ? 9.520 -14.221 22.418 1.00 21.10 285 ALA A N 1
ATOM 2232 C CA . ALA A 1 285 ? 8.166 -14.509 21.948 1.00 23.14 285 ALA A CA 1
ATOM 2233 C C . ALA A 1 285 ? 7.473 -13.247 21.465 1.00 24.69 285 ALA A C 1
ATOM 2234 O O . ALA A 1 285 ? 6.611 -13.312 20.583 1.00 28.23 285 ALA A O 1
ATOM 2236 N N . GLN A 1 286 ? 7.854 -12.094 22.007 1.00 21.96 286 GLN A N 1
ATOM 2237 C CA . GLN A 1 286 ? 7.256 -10.825 21.635 1.00 25.74 286 GLN A CA 1
ATOM 2238 C C . GLN A 1 286 ? 7.826 -10.261 20.343 1.00 29.50 286 GLN A C 1
ATOM 2239 O O . GLN A 1 286 ? 7.385 -9.190 19.909 1.00 32.14 286 GLN A O 1
ATOM 2245 N N . PHE A 1 287 ? 8.784 -10.952 19.725 1.00 30.35 287 PHE A N 1
ATOM 2246 C CA . PHE A 1 287 ? 9.254 -10.619 18.388 1.00 30.26 287 PHE A CA 1
ATOM 2247 C C . PHE A 1 287 ? 8.653 -11.532 17.336 1.00 28.69 287 PHE A C 1
ATOM 2248 O O . PHE A 1 287 ? 9.134 -11.558 16.199 1.00 31.38 287 PHE A O 1
ATOM 2256 N N . TYR A 1 288 ? 7.599 -12.273 17.690 1.00 28.62 288 TYR A N 1
ATOM 2257 C CA . TYR A 1 288 ? 6.951 -13.173 16.743 1.00 29.59 288 TYR A CA 1
ATOM 2258 C C . TYR A 1 288 ? 6.615 -12.439 15.449 1.00 27.64 288 TYR A C 1
ATOM 2259 O O . TYR A 1 288 ? 6.287 -11.251 15.465 1.00 28.13 288 TYR A O 1
ATOM 2268 N N . SER A 1 289 ? 6.738 -13.154 14.324 1.00 28.50 289 SER A N 1
ATOM 2269 C CA . SER A 1 289 ? 6.481 -12.640 12.972 1.00 30.32 289 SER A CA 1
ATOM 2270 C C . SER A 1 289 ? 7.448 -11.541 12.528 1.00 37.17 289 SER A C 1
ATOM 2271 O O . SER A 1 289 ? 7.548 -11.249 11.331 1.00 39.56 289 SER A O 1
ATOM 2274 N N . LEU A 1 290 ? 8.154 -10.919 13.464 1.00 35.55 290 LEU A N 1
ATOM 2275 C CA . LEU A 1 290 ? 9.118 -9.884 13.119 1.00 34.69 290 LEU A CA 1
ATOM 2276 C C . LEU A 1 290 ? 10.519 -10.456 12.970 1.00 42.92 290 LEU A C 1
ATOM 2277 O O . LEU A 1 290 ? 11.288 -10.010 12.106 1.00 38.20 290 LEU A O 1
ATOM 2282 N N . SER A 1 291 ? 10.860 -11.435 13.808 1.00 33.71 291 SER A N 1
ATOM 2283 C CA . SER A 1 291 ? 12.139 -12.120 13.763 1.00 33.16 291 SER A CA 1
ATOM 2284 C C . SER A 1 291 ? 11.914 -13.545 13.294 1.00 33.42 291 SER A C 1
ATOM 2285 O O . SER A 1 291 ? 11.125 -14.282 13.910 1.00 33.27 291 SER A O 1
ATOM 2288 N N . PRO A 1 292 ? 12.563 -13.974 12.210 1.00 32.95 292 PRO A N 1
ATOM 2289 C CA . PRO A 1 292 ? 12.344 -15.350 11.737 1.00 30.97 292 PRO A CA 1
ATOM 2290 C C . PRO A 1 292 ? 12.704 -16.401 12.770 1.00 33.13 292 PRO A C 1
ATOM 2291 O O . PRO A 1 292 ? 11.992 -17.409 12.895 1.00 30.62 292 PRO A O 1
ATOM 2295 N N . GLY A 1 293 ? 13.788 -16.195 13.523 1.00 33.34 293 GLY A N 1
ATOM 2296 C CA . GLY A 1 293 ? 14.122 -17.136 14.580 1.00 32.87 293 GLY A CA 1
ATOM 2297 C C . GLY A 1 293 ? 13.082 -17.163 15.691 1.00 25.37 293 GLY A C 1
ATOM 2298 O O . GLY A 1 293 ? 12.694 -18.236 16.160 1.00 27.53 293 GLY A O 1
ATOM 2299 N N . ALA A 1 294 ? 12.625 -15.990 16.128 1.00 27.26 294 ALA A N 1
ATOM 2300 C CA . ALA A 1 294 ? 11.600 -15.945 17.171 1.00 28.89 294 ALA A CA 1
ATOM 2301 C C . ALA A 1 294 ? 10.313 -16.609 16.705 1.00 28.94 294 ALA A C 1
ATOM 2302 O O . ALA A 1 294 ? 9.699 -17.382 17.452 1.00 28.51 294 ALA A O 1
ATOM 2304 N N . THR A 1 295 ? 9.899 -16.335 15.460 1.00 30.23 295 THR A N 1
ATOM 2305 C CA . THR A 1 295 ? 8.702 -16.966 14.906 1.00 28.29 295 THR A CA 1
ATOM 2306 C C . THR A 1 295 ? 8.798 -18.481 14.974 1.00 29.50 295 THR A C 1
ATOM 2307 O O . THR A 1 295 ? 7.905 -19.150 15.505 1.00 27.79 295 THR A O 1
ATOM 2311 N N . LYS A 1 296 ? 9.887 -19.042 14.442 1.00 26.74 296 LYS A N 1
ATOM 2312 C CA . LYS A 1 296 ? 10.059 -20.494 14.452 1.00 29.79 296 LYS A CA 1
ATOM 2313 C C . LYS A 1 296 ? 10.047 -21.049 15.870 1.00 25.11 296 LYS A C 1
ATOM 2314 O O . LYS A 1 296 ? 9.520 -22.140 16.114 1.00 27.00 296 LYS A O 1
ATOM 2320 N N . ALA A 1 297 ? 10.677 -20.337 16.804 1.00 27.25 297 ALA A N 1
ATOM 2321 C CA . ALA A 1 297 ? 10.804 -20.864 18.158 1.00 27.92 297 ALA A CA 1
ATOM 2322 C C . ALA A 1 297 ? 9.460 -20.863 18.879 1.00 22.44 297 ALA A C 1
ATOM 2323 O O . ALA A 1 297 ? 9.120 -21.830 19.572 1.00 25.91 297 ALA A O 1
ATOM 2325 N N . LEU A 1 298 ? 8.688 -19.784 18.746 1.00 26.39 298 LEU A N 1
ATOM 2326 C CA . LEU A 1 298 ? 7.391 -19.748 19.426 1.00 24.73 298 LEU A CA 1
ATOM 2327 C C . LEU A 1 298 ? 6.448 -20.803 18.857 1.00 23.08 298 LEU A C 1
ATOM 2328 O O . LEU A 1 298 ? 5.722 -21.466 19.603 1.00 23.97 298 LEU A O 1
ATOM 2333 N N . VAL A 1 299 ? 6.480 -21.014 17.542 1.00 23.89 299 VAL A N 1
ATOM 2334 C CA . VAL A 1 299 ? 5.652 -22.063 16.953 1.00 23.68 299 VAL A CA 1
ATOM 2335 C C . VAL A 1 299 ? 6.058 -23.432 17.479 1.00 25.84 299 VAL A C 1
ATOM 2336 O O . VAL A 1 299 ? 5.200 -24.284 17.749 1.00 24.22 299 VAL A O 1
ATOM 2340 N N . ARG A 1 300 ? 7.365 -23.665 17.662 1.00 25.46 300 ARG A N 1
ATOM 2341 C CA . ARG A 1 300 ? 7.787 -24.939 18.243 1.00 25.93 300 ARG A CA 1
ATOM 2342 C C . ARG A 1 300 ? 7.315 -25.084 19.688 1.00 22.46 300 ARG A C 1
ATOM 2343 O O . ARG A 1 300 ? 6.907 -26.174 20.104 1.00 24.42 300 ARG A O 1
ATOM 2351 N N . ILE A 1 301 ? 7.423 -24.019 20.487 1.00 23.52 301 ILE A N 1
ATOM 2352 C CA . ILE A 1 301 ? 6.907 -24.086 21.858 1.00 20.70 301 ILE A CA 1
ATOM 2353 C C . ILE A 1 301 ? 5.418 -24.420 21.840 1.00 20.48 301 ILE A C 1
ATOM 2354 O O . ILE A 1 301 ? 4.936 -25.251 22.622 1.00 23.14 301 ILE A O 1
ATOM 2359 N N . ALA A 1 302 ? 4.671 -23.792 20.935 1.00 21.12 302 ALA A N 1
ATOM 2360 C CA . ALA A 1 302 ? 3.240 -24.076 20.857 1.00 26.35 302 ALA A CA 1
ATOM 2361 C C . ALA A 1 302 ? 2.977 -25.528 20.476 1.00 26.03 302 ALA A C 1
ATOM 2362 O O . ALA A 1 302 ? 2.016 -26.136 20.958 1.00 27.10 302 ALA A O 1
ATOM 2364 N N . GLU A 1 303 ? 3.814 -26.112 19.611 1.00 26.24 303 GLU A N 1
ATOM 2365 C CA . GLU A 1 303 ? 3.591 -27.513 19.259 1.00 25.29 303 GLU A CA 1
ATOM 2366 C C . GLU A 1 303 ? 3.949 -28.444 20.409 1.00 24.58 303 GLU A C 1
ATOM 2367 O O . GLU A 1 303 ? 3.356 -29.523 20.539 1.00 24.18 303 GLU A O 1
ATOM 2373 N N . LYS A 1 304 ? 4.900 -28.045 21.262 1.00 22.95 304 LYS A N 1
ATOM 2374 C CA . LYS A 1 304 ? 5.145 -28.815 22.479 1.00 23.55 304 LYS A CA 1
ATOM 2375 C C . LYS A 1 304 ? 3.919 -28.815 23.383 1.00 21.76 304 LYS A C 1
ATOM 2376 O O . LYS A 1 304 ? 3.583 -29.838 23.995 1.00 22.95 304 LYS A O 1
ATOM 2382 N N . LEU A 1 305 ? 3.240 -27.676 23.488 1.00 22.34 305 LEU A N 1
ATOM 2383 C CA . LEU A 1 305 ? 2.008 -27.645 24.269 1.00 19.77 305 LEU A CA 1
ATOM 2384 C C . LEU A 1 305 ? 0.944 -28.554 23.654 1.00 25.10 305 LEU A C 1
ATOM 2385 O O . LEU A 1 305 ? 0.269 -29.307 24.370 1.00 24.65 305 LEU A O 1
ATOM 2390 N N . ARG A 1 306 ? 0.797 -28.513 22.326 1.00 25.91 306 ARG A N 1
ATOM 2391 C CA . ARG A 1 306 ? -0.179 -29.371 21.644 1.00 27.52 306 ARG A CA 1
ATOM 2392 C C . ARG A 1 306 ? 0.060 -30.844 21.963 1.00 27.98 306 ARG A C 1
ATOM 2393 O O . ARG A 1 306 ? -0.877 -31.580 22.307 1.00 31.68 306 ARG A O 1
ATOM 2401 N N . ASP A 1 307 ? 1.317 -31.293 21.862 1.00 27.08 307 ASP A N 1
ATOM 2402 C CA . ASP A 1 307 ? 1.637 -32.696 22.110 1.00 26.23 307 ASP A CA 1
ATOM 2403 C C . ASP A 1 307 ? 1.391 -33.073 23.562 1.00 28.89 307 ASP A C 1
ATOM 2404 O O . ASP A 1 307 ? 0.971 -34.196 23.855 1.00 28.41 307 ASP A O 1
ATOM 2409 N N . ALA A 1 308 ? 1.667 -32.152 24.491 1.00 28.15 308 ALA A N 1
ATOM 2410 C CA . ALA A 1 308 ? 1.482 -32.447 25.911 1.00 29.04 308 ALA A CA 1
ATOM 2411 C C . ALA A 1 308 ? 0.012 -32.628 26.269 1.00 30.51 308 ALA A C 1
ATOM 2412 O O . ALA A 1 308 ? -0.315 -33.434 27.147 1.00 34.11 308 ALA A O 1
ATOM 2414 N N . LEU A 1 309 ? -0.882 -31.885 25.625 1.00 30.33 309 LEU A N 1
ATOM 2415 C CA . LEU A 1 309 ? -2.301 -31.935 25.950 1.00 27.79 309 LEU A CA 1
ATOM 2416 C C . LEU A 1 309 ? -3.117 -32.777 24.974 1.00 36.76 309 LEU A C 1
ATOM 2417 O O . LEU A 1 309 ? -4.349 -32.805 25.086 1.00 38.13 309 LEU A O 1
ATOM 2422 N N . ALA A 1 310 ? -2.480 -33.452 24.023 1.00 36.73 310 ALA A N 1
ATOM 2423 C CA . ALA A 1 310 ? -3.222 -34.305 23.089 1.00 42.60 310 ALA A CA 1
ATOM 2424 C C . ALA A 1 310 ? -3.844 -35.486 23.832 1.00 50.05 310 ALA A C 1
ATOM 2425 O O . ALA A 1 310 ? -5.069 -35.637 23.889 1.00 53.03 310 ALA A O 1
ATOM 2428 N N . ARG B 2 1 ? 9.049 3.568 -1.464 1.00 72.26 2 ARG B N 1
ATOM 2429 C CA . ARG B 2 1 ? 8.074 4.206 -0.586 1.00 76.58 2 ARG B CA 1
ATOM 2430 C C . ARG B 2 1 ? 7.509 3.206 0.419 1.00 75.32 2 ARG B C 1
ATOM 2431 O O . ARG B 2 1 ? 7.386 2.016 0.130 1.00 75.81 2 ARG B O 1
ATOM 2439 N N . GLY B 2 2 ? 7.153 3.703 1.597 1.00 72.48 3 GLY B N 1
ATOM 2440 C CA . GLY B 2 2 ? 6.509 2.876 2.599 1.00 70.95 3 GLY B CA 1
ATOM 2441 C C . GLY B 2 2 ? 6.013 3.760 3.716 1.00 71.54 3 GLY B C 1
ATOM 2442 O O . GLY B 2 2 ? 6.114 4.988 3.657 1.00 72.63 3 GLY B O 1
ATOM 2443 N N . LYS B 2 3 ? 5.470 3.126 4.751 1.00 72.71 4 LYS B N 1
ATOM 2444 C CA . LYS B 2 3 ? 4.996 3.882 5.902 1.00 74.94 4 LYS B CA 1
ATOM 2445 C C . LYS B 2 3 ? 5.462 3.244 7.200 1.00 70.50 4 LYS B C 1
ATOM 2446 O O . LYS B 2 3 ? 5.400 2.021 7.363 1.00 71.08 4 LYS B O 1
ATOM 2452 N N . VAL B 2 4 ? 5.934 4.089 8.111 1.00 70.78 5 VAL B N 1
ATOM 2453 C CA . VAL B 2 4 ? 6.501 3.670 9.386 1.00 71.38 5 VAL B CA 1
ATOM 2454 C C . VAL B 2 4 ? 5.446 2.971 10.235 1.00 70.39 5 VAL B C 1
ATOM 2455 O O . VAL B 2 4 ? 4.558 3.617 10.804 1.00 70.37 5 VAL B O 1
ATOM 2459 N N . LYS B 2 5 ? 5.543 1.642 10.331 1.00 67.44 6 LYS B N 1
ATOM 2460 C CA . LYS B 2 5 ? 4.600 0.883 11.149 1.00 65.81 6 LYS B CA 1
ATOM 2461 C C . LYS B 2 5 ? 4.811 1.146 12.634 1.00 66.64 6 LYS B C 1
ATOM 2462 O O . LYS B 2 5 ? 3.857 1.098 13.421 1.00 68.87 6 LYS B O 1
ATOM 2468 N N . TRP B 2 6 ? 6.050 1.404 13.040 1.00 62.68 7 TRP B N 1
ATOM 2469 C CA . TRP B 2 6 ? 6.375 1.615 14.442 1.00 60.78 7 TRP B CA 1
ATOM 2470 C C . TRP B 2 6 ? 7.797 2.147 14.516 1.00 59.36 7 TRP B C 1
ATOM 2471 O O . TRP B 2 6 ? 8.647 1.765 13.708 1.00 60.30 7 TRP B O 1
ATOM 2482 N N . PHE B 2 7 ? 8.040 3.040 15.470 1.00 56.76 8 PHE B N 1
ATOM 2483 C CA . PHE B 2 7 ? 9.366 3.610 15.661 1.00 55.77 8 PHE B CA 1
ATOM 2484 C C . PHE B 2 7 ? 9.509 4.021 17.117 1.00 54.31 8 PHE B C 1
ATOM 2485 O O . PHE B 2 7 ? 8.660 4.748 17.642 1.00 56.81 8 PHE B O 1
ATOM 2493 N N . HIS B 2 8 ? 10.568 3.546 17.771 1.00 55.44 9 HIS B N 1
ATOM 2494 C CA . HIS B 2 8 ? 10.841 3.931 19.152 1.00 54.63 9 HIS B CA 1
ATOM 2495 C C . HIS B 2 8 ? 11.488 5.310 19.155 1.00 56.86 9 HIS B C 1
ATOM 2496 O O . HIS B 2 8 ? 12.614 5.481 18.673 1.00 54.60 9 HIS B O 1
ATOM 2503 N N . ASP B 2 9 ? 10.774 6.290 19.710 1.00 59.16 10 ASP B N 1
ATOM 2504 C CA . ASP B 2 9 ? 11.238 7.671 19.674 1.00 59.49 10 ASP B CA 1
ATOM 2505 C C . ASP B 2 9 ? 12.481 7.878 20.530 1.00 60.19 10 ASP B C 1
ATOM 2506 O O . ASP B 2 9 ? 13.344 8.687 20.173 1.00 60.08 10 ASP B O 1
ATOM 2511 N N . TYR B 2 10 ? 12.599 7.157 21.650 1.00 58.71 11 TYR B N 1
ATOM 2512 C CA . TYR B 2 10 ? 13.722 7.389 22.554 1.00 56.78 11 TYR B CA 1
ATOM 2513 C C . TYR B 2 10 ? 14.969 6.617 22.134 1.00 57.05 11 TYR B C 1
ATOM 2514 O O . TYR B 2 10 ? 16.084 7.143 22.225 1.00 58.81 11 TYR B O 1
ATOM 2523 N N . TYR B 2 11 ? 14.815 5.366 21.708 1.00 53.61 12 TYR B N 1
ATOM 2524 C CA . TYR B 2 11 ? 15.967 4.543 21.375 1.00 52.92 12 TYR B CA 1
ATOM 2525 C C . TYR B 2 11 ? 16.327 4.597 19.896 1.00 47.34 12 TYR B C 1
ATOM 2526 O O . TYR B 2 11 ? 17.408 4.134 19.523 1.00 49.99 12 TYR B O 1
ATOM 2535 N N . GLY B 2 12 ? 15.455 5.146 19.055 1.00 50.32 13 GLY B N 1
ATOM 2536 C CA . GLY B 2 12 ? 15.784 5.408 17.667 1.00 49.75 13 GLY B CA 1
ATOM 2537 C C . GLY B 2 12 ? 15.897 4.188 16.776 1.00 50.49 13 GLY B C 1
ATOM 2538 O O . GLY B 2 12 ? 16.845 4.075 15.997 1.00 44.73 13 GLY B O 1
ATOM 2539 N N . TYR B 2 13 ? 14.943 3.265 16.877 1.00 51.22 14 TYR B N 1
ATOM 2540 C CA . TYR B 2 13 ? 14.847 2.145 15.951 1.00 50.84 14 TYR B CA 1
ATOM 2541 C C . TYR B 2 13 ? 13.378 1.871 15.671 1.00 49.64 14 TYR B C 1
ATOM 2542 O O . TYR B 2 13 ? 12.493 2.309 16.406 1.00 52.19 14 TYR B O 1
ATOM 2551 N N . GLY B 2 14 ? 13.124 1.145 14.593 1.00 49.47 15 GLY B N 1
ATOM 2552 C CA . GLY B 2 14 ? 11.751 0.877 14.220 1.00 53.54 15 GLY B CA 1
ATOM 2553 C C . GLY B 2 14 ? 11.684 0.041 12.964 1.00 54.81 15 GLY B C 1
ATOM 2554 O O . GLY B 2 14 ? 12.684 -0.519 12.507 1.00 49.40 15 GLY B O 1
ATOM 2555 N N . PHE B 2 15 ? 10.477 -0.040 12.415 1.00 54.72 16 PHE B N 1
ATOM 2556 C CA . PHE B 2 15 ? 10.233 -0.827 11.220 1.00 56.84 16 PHE B CA 1
ATOM 2557 C C . PHE B 2 15 ? 9.353 -0.028 10.273 1.00 60.32 16 PHE B C 1
ATOM 2558 O O . PHE B 2 15 ? 8.539 0.796 10.699 1.00 61.16 16 PHE B O 1
ATOM 2566 N N . ILE B 2 16 ? 9.546 -0.272 8.981 1.00 62.44 17 ILE B N 1
ATOM 2567 C CA . ILE B 2 16 ? 8.824 0.410 7.915 1.00 65.55 17 ILE B CA 1
ATOM 2568 C C . ILE B 2 16 ? 8.153 -0.649 7.054 1.00 66.62 17 ILE B C 1
ATOM 2569 O O . ILE B 2 16 ? 8.808 -1.600 6.611 1.00 64.52 17 ILE B O 1
ATOM 2574 N N . THR B 2 17 ? 6.852 -0.491 6.826 1.00 69.06 18 THR B N 1
ATOM 2575 C CA . THR B 2 17 ? 6.116 -1.420 5.975 1.00 67.07 18 THR B CA 1
ATOM 2576 C C . THR B 2 17 ? 6.150 -0.967 4.520 1.00 64.00 18 THR B C 1
ATOM 2577 O O . THR B 2 17 ? 5.850 0.185 4.216 1.00 67.21 18 THR B O 1
ATOM 2581 N N . ASP B 2 23 ? 7.978 -5.509 5.834 1.00 65.79 24 ASP B N 1
ATOM 2582 C CA . ASP B 2 23 ? 8.625 -4.763 6.910 1.00 62.14 24 ASP B CA 1
ATOM 2583 C C . ASP B 2 23 ? 10.143 -4.754 6.737 1.00 63.60 24 ASP B C 1
ATOM 2584 O O . ASP B 2 23 ? 10.733 -5.750 6.309 1.00 61.93 24 ASP B O 1
ATOM 2589 N N . VAL B 2 24 ? 10.768 -3.619 7.056 1.00 63.61 25 VAL B N 1
ATOM 2590 C CA . VAL B 2 24 ? 12.216 -3.446 6.966 1.00 60.96 25 VAL B CA 1
ATOM 2591 C C . VAL B 2 24 ? 12.678 -2.581 8.136 1.00 58.86 25 VAL B C 1
ATOM 2592 O O . VAL B 2 24 ? 11.994 -1.628 8.523 1.00 58.97 25 VAL B O 1
ATOM 2596 N N . PHE B 2 25 ? 13.842 -2.911 8.696 1.00 59.82 26 PHE B N 1
ATOM 2597 C CA . PHE B 2 25 ? 14.369 -2.195 9.853 1.00 53.67 26 PHE B CA 1
ATOM 2598 C C . PHE B 2 25 ? 14.913 -0.826 9.455 1.00 52.32 26 PHE B C 1
ATOM 2599 O O . PHE B 2 25 ? 15.440 -0.634 8.356 1.00 58.48 26 PHE B O 1
ATOM 2607 N N . VAL B 2 26 ? 14.795 0.128 10.377 1.00 48.60 27 VAL B N 1
ATOM 2608 C CA . VAL B 2 26 ? 15.389 1.455 10.220 1.00 51.73 27 VAL B CA 1
ATOM 2609 C C . VAL B 2 26 ? 15.775 1.969 11.602 1.00 52.26 27 VAL B C 1
ATOM 2610 O O . VAL B 2 26 ? 15.016 1.815 12.564 1.00 50.27 27 VAL B O 1
ATOM 2614 N N . ASN B 2 27 ? 16.970 2.559 11.709 1.00 47.41 28 ASN B N 1
ATOM 2615 C CA . ASN B 2 27 ? 17.388 3.240 12.929 1.00 49.67 28 ASN B CA 1
ATOM 2616 C C . ASN B 2 27 ? 17.571 4.732 12.653 1.00 53.59 28 ASN B C 1
ATOM 2617 O O . ASN B 2 27 ? 17.464 5.195 11.514 1.00 54.01 28 ASN B O 1
ATOM 2622 N N . ALA B 2 28 ? 17.853 5.486 13.720 1.00 50.80 29 ALA B N 1
ATOM 2623 C CA . ALA B 2 28 ? 17.849 6.944 13.624 1.00 53.49 29 ALA B CA 1
ATOM 2624 C C . ALA B 2 28 ? 18.959 7.467 12.717 1.00 59.31 29 ALA B C 1
ATOM 2625 O O . ALA B 2 28 ? 18.794 8.518 12.085 1.00 59.86 29 ALA B O 1
ATOM 2627 N N . ASP B 2 29 ? 20.092 6.763 12.643 1.00 55.77 30 ASP B N 1
ATOM 2628 C CA . ASP B 2 29 ? 21.177 7.193 11.768 1.00 57.21 30 ASP B CA 1
ATOM 2629 C C . ASP B 2 29 ? 20.789 7.128 10.295 1.00 60.76 30 ASP B C 1
ATOM 2630 O O . ASP B 2 29 ? 21.377 7.846 9.479 1.00 59.41 30 ASP B O 1
ATOM 2635 N N . ALA B 2 30 ? 19.810 6.294 9.939 1.00 59.27 31 ALA B N 1
ATOM 2636 C CA . ALA B 2 30 ? 19.370 6.177 8.556 1.00 61.47 31 ALA B CA 1
ATOM 2637 C C . ALA B 2 30 ? 18.523 7.358 8.103 1.00 62.82 31 ALA B C 1
ATOM 2638 O O . ALA B 2 30 ? 18.306 7.514 6.897 1.00 66.79 31 ALA B O 1
ATOM 2640 N N . ILE B 2 31 ? 18.048 8.186 9.025 1.00 63.06 32 ILE B N 1
ATOM 2641 C CA . ILE B 2 31 ? 17.173 9.302 8.681 1.00 66.49 32 ILE B CA 1
ATOM 2642 C C . ILE B 2 31 ? 18.013 10.500 8.254 1.00 68.20 32 ILE B C 1
ATOM 2643 O O . ILE B 2 31 ? 19.161 10.667 8.679 1.00 67.13 32 ILE B O 1
ATOM 2648 N N . ASP B 2 32 ? 17.441 11.336 7.391 1.00 72.66 33 ASP B N 1
ATOM 2649 C CA . ASP B 2 32 ? 18.130 12.513 6.875 1.00 70.99 33 ASP B CA 1
ATOM 2650 C C . ASP B 2 32 ? 17.315 13.783 7.108 1.00 70.46 33 ASP B C 1
ATOM 2651 O O . ASP B 2 32 ? 16.254 13.968 6.512 1.00 73.83 33 ASP B O 1
ATOM 2656 N N . LYS B 2 37 ? 15.159 14.783 15.128 1.00 64.15 38 LYS B N 1
ATOM 2657 C CA . LYS B 2 37 ? 15.492 13.527 14.461 1.00 67.85 38 LYS B CA 1
ATOM 2658 C C . LYS B 2 37 ? 14.613 12.362 14.914 1.00 69.75 38 LYS B C 1
ATOM 2659 O O . LYS B 2 37 ? 14.857 11.773 15.972 1.00 68.87 38 LYS B O 1
ATOM 2665 N N . THR B 2 38 ? 13.604 12.018 14.114 1.00 71.14 39 THR B N 1
ATOM 2666 C CA . THR B 2 38 ? 12.730 10.900 14.445 1.00 71.21 39 THR B CA 1
ATOM 2667 C C . THR B 2 38 ? 11.790 10.614 13.284 1.00 73.12 3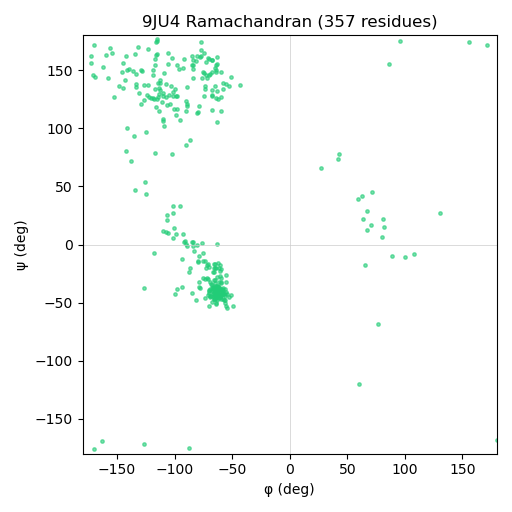9 THR B C 1
ATOM 2668 O O . THR B 2 38 ? 11.520 11.486 12.452 1.00 73.56 39 THR B O 1
ATOM 2672 N N . LEU B 2 39 ? 11.312 9.375 13.241 1.00 72.83 40 LEU B N 1
ATOM 2673 C CA . LEU B 2 39 ? 10.142 8.976 12.476 1.00 70.69 40 LEU B CA 1
ATOM 2674 C C . LEU B 2 39 ? 8.980 8.746 13.436 1.00 69.02 40 LEU B C 1
ATOM 2675 O O . LEU B 2 39 ? 9.170 8.459 14.620 1.00 68.09 40 LEU B O 1
ATOM 2680 N N . LYS B 2 40 ? 7.767 8.884 12.916 1.00 72.38 41 LYS B N 1
ATOM 2681 C CA . LYS B 2 40 ? 6.568 8.647 13.706 1.00 72.66 41 LYS B CA 1
ATOM 2682 C C . LYS B 2 40 ? 5.646 7.700 12.952 1.00 72.57 41 LYS B C 1
ATOM 2683 O O . LYS B 2 40 ? 5.640 7.662 11.718 1.00 72.60 41 LYS B O 1
ATOM 2689 N N . GLU B 2 41 ? 4.875 6.928 13.715 1.00 75.51 42 GLU B N 1
ATOM 2690 C CA . GLU B 2 41 ? 4.032 5.894 13.134 1.00 76.07 42 GLU B CA 1
ATOM 2691 C C . GLU B 2 41 ? 2.989 6.503 12.206 1.00 75.36 42 GLU B C 1
ATOM 2692 O O . GLU B 2 41 ? 2.219 7.386 12.604 1.00 71.14 42 GLU B O 1
ATOM 2698 N N . GLY B 2 42 ? 2.960 6.018 10.967 1.00 76.10 43 GLY B N 1
ATOM 2699 C CA . GLY B 2 42 ? 1.999 6.455 9.976 1.00 76.22 43 GLY B CA 1
ATOM 2700 C C . GLY B 2 42 ? 2.575 7.322 8.881 1.00 77.13 43 GLY B C 1
ATOM 2701 O O . GLY B 2 42 ? 1.863 7.616 7.911 1.00 77.59 43 GLY B O 1
ATOM 2702 N N . GLN B 2 43 ? 3.832 7.740 9.001 1.00 78.26 44 GLN B N 1
ATOM 2703 C CA . GLN B 2 43 ? 4.453 8.609 8.012 1.00 77.06 44 GLN B CA 1
ATOM 2704 C C . GLN B 2 43 ? 4.813 7.832 6.756 1.00 77.86 44 GLN B C 1
ATOM 2705 O O . GLN B 2 43 ? 5.150 6.650 6.814 1.00 80.35 44 GLN B O 1
ATOM 2711 N N . VAL B 2 44 ? 4.769 8.515 5.615 1.00 75.77 45 VAL B N 1
ATOM 2712 C CA . VAL B 2 44 ? 5.183 7.934 4.344 1.00 78.61 45 VAL B CA 1
ATOM 2713 C C . VAL B 2 44 ? 6.584 8.441 4.022 1.00 78.10 45 VAL B C 1
ATOM 2714 O O . VAL B 2 44 ? 6.862 9.643 4.129 1.00 80.40 45 VAL B O 1
ATOM 2718 N N . VAL B 2 45 ? 7.479 7.520 3.656 1.00 77.73 46 VAL B N 1
ATOM 2719 C CA . VAL B 2 45 ? 8.901 7.815 3.538 1.00 76.42 46 VAL B CA 1
ATOM 2720 C C . VAL B 2 45 ? 9.451 7.232 2.243 1.00 75.63 46 VAL B C 1
ATOM 2721 O O . VAL B 2 45 ? 8.841 6.367 1.609 1.00 77.50 46 VAL B O 1
ATOM 2725 N N . GLU B 2 46 ? 10.629 7.719 1.861 1.00 76.43 47 GLU B N 1
ATOM 2726 C CA . GLU B 2 46 ? 11.397 7.171 0.753 1.00 77.26 47 GLU B CA 1
ATOM 2727 C C . GLU B 2 46 ? 12.773 6.767 1.264 1.00 76.57 47 GLU B C 1
ATOM 2728 O O . GLU B 2 46 ? 13.400 7.501 2.035 1.00 76.18 47 GLU B O 1
ATOM 2734 N N . PHE B 2 47 ? 13.238 5.599 0.829 1.00 77.70 48 PHE B N 1
ATOM 2735 C CA . PHE B 2 47 ? 14.455 5.016 1.372 1.00 76.76 48 PHE B CA 1
ATOM 2736 C C . PHE B 2 47 ? 15.083 4.101 0.334 1.00 76.72 48 PHE B C 1
ATOM 2737 O O . PHE B 2 47 ? 14.442 3.705 -0.644 1.00 80.70 48 PHE B O 1
ATOM 2745 N N . GLU B 2 48 ? 16.344 3.759 0.565 1.00 74.59 49 GLU B N 1
ATOM 2746 C CA . GLU B 2 48 ? 16.988 2.670 -0.150 1.00 76.89 49 GLU B CA 1
ATOM 2747 C C . GLU B 2 48 ? 16.961 1.407 0.696 1.00 77.91 49 GLU B C 1
ATOM 2748 O O . GLU B 2 48 ? 16.906 1.461 1.928 1.00 77.24 49 GLU B O 1
ATOM 2754 N N . ILE B 2 49 ? 17.007 0.265 0.022 1.00 79.18 50 ILE B N 1
ATOM 2755 C CA . ILE B 2 49 ? 17.163 -0.998 0.725 1.00 77.89 50 ILE B CA 1
ATOM 2756 C C . ILE B 2 49 ? 18.646 -1.259 0.974 1.00 77.01 50 ILE B C 1
ATOM 2757 O O . ILE B 2 49 ? 19.528 -0.748 0.279 1.00 78.17 50 ILE B O 1
ATOM 2762 N N . ASP B 2 50 ? 18.911 -2.044 2.017 1.00 75.94 51 ASP B N 1
ATOM 2763 C CA . ASP B 2 50 ? 20.226 -2.344 2.561 1.00 73.15 51 ASP B CA 1
ATOM 2764 C C . ASP B 2 50 ? 20.159 -3.822 2.963 1.00 74.26 51 ASP B C 1
ATOM 2765 O O . ASP B 2 50 ? 19.929 -4.179 4.123 1.00 74.60 51 ASP B O 1
ATOM 2770 N N . SER B 2 51 ? 20.316 -4.696 1.965 1.00 71.00 52 SER B N 1
ATOM 2771 C CA . SER B 2 51 ? 20.127 -6.131 2.142 1.00 70.57 52 SER B CA 1
ATOM 2772 C C . SER B 2 51 ? 21.438 -6.861 2.419 1.00 69.45 52 SER B C 1
ATOM 2773 O O . SER B 2 51 ? 21.606 -8.016 2.012 1.00 73.43 52 SER B O 1
ATOM 2776 N N . THR B 2 52 ? 22.367 -6.209 3.108 1.00 68.93 53 THR B N 1
ATOM 2777 C CA . THR B 2 52 ? 23.590 -6.860 3.558 1.00 71.04 53 THR B CA 1
ATOM 2778 C C . THR B 2 52 ? 23.272 -7.978 4.548 1.00 70.70 53 THR B C 1
ATOM 2779 O O . THR B 2 52 ? 23.526 -9.153 4.274 1.00 70.31 53 THR B O 1
ATOM 2783 N N . ALA B 2 56 ? 16.944 -10.209 6.999 1.00 61.07 57 ALA B N 1
ATOM 2784 C CA . ALA B 2 56 ? 16.786 -9.015 7.821 1.00 61.79 57 ALA B CA 1
ATOM 2785 C C . ALA B 2 56 ? 17.204 -7.746 7.078 1.00 63.62 57 ALA B C 1
ATOM 2786 O O . ALA B 2 56 ? 18.284 -7.205 7.323 1.00 65.17 57 ALA B O 1
ATOM 2788 N N . PRO B 2 57 ? 16.344 -7.260 6.186 1.00 66.93 58 PRO B N 1
ATOM 2789 C CA . PRO B 2 57 ? 16.671 -6.045 5.436 1.00 68.71 58 PRO B CA 1
ATOM 2790 C C . PRO B 2 57 ? 16.651 -4.817 6.334 1.00 69.19 58 PRO B C 1
ATOM 2791 O O . PRO B 2 57 ? 16.028 -4.795 7.400 1.00 64.54 58 PRO B O 1
ATOM 2795 N N . GLN B 2 58 ? 17.333 -3.771 5.864 1.00 68.26 59 GLN B N 1
ATOM 2796 C CA . GLN B 2 58 ? 17.489 -2.533 6.612 1.00 65.99 59 GLN B CA 1
ATOM 2797 C C . GLN B 2 58 ? 17.348 -1.351 5.659 1.00 69.62 59 GLN B C 1
ATOM 2798 O O . GLN B 2 58 ? 17.633 -1.466 4.466 1.00 71.39 59 GLN B O 1
ATOM 2804 N N . ALA B 2 59 ? 16.880 -0.220 6.182 1.00 67.33 60 ALA B N 1
ATOM 2805 C CA . ALA B 2 59 ? 16.692 0.977 5.374 1.00 68.70 60 ALA B CA 1
ATOM 2806 C C . ALA B 2 59 ? 17.930 1.871 5.410 1.00 71.16 60 ALA B C 1
ATOM 2807 O O . ALA B 2 59 ? 18.764 1.792 6.316 1.00 67.44 60 ALA B O 1
ATOM 2809 N N . ALA B 2 60 ? 18.034 2.738 4.401 1.00 72.77 61 ALA B N 1
ATOM 2810 C CA . ALA B 2 60 ? 19.127 3.694 4.301 1.00 67.36 61 ALA B CA 1
ATOM 2811 C C . ALA B 2 60 ? 18.610 4.981 3.674 1.00 72.79 61 ALA B C 1
ATOM 2812 O O . ALA B 2 60 ? 17.694 4.956 2.846 1.00 73.26 61 ALA B O 1
ATOM 2814 N N . HIS B 2 61 ? 19.217 6.104 4.078 1.00 70.92 62 HIS B N 1
ATOM 2815 C CA . HIS B 2 61 ? 18.845 7.449 3.635 1.00 70.65 62 HIS B CA 1
ATOM 2816 C C . HIS B 2 61 ? 17.338 7.640 3.572 1.00 72.83 62 HIS B C 1
ATOM 2817 O O . HIS B 2 61 ? 16.756 7.694 2.484 1.00 74.65 62 HIS B O 1
ATOM 2824 N N . VAL B 2 62 ? 16.708 7.747 4.724 1.00 72.84 63 VAL B N 1
ATOM 2825 C CA . VAL B 2 62 ? 15.257 7.816 4.811 1.00 72.54 63 VAL B CA 1
ATOM 2826 C C . VAL B 2 62 ? 14.824 9.274 4.723 1.00 75.09 63 VAL B C 1
ATOM 2827 O O . VAL B 2 62 ? 15.430 10.159 5.344 1.00 74.73 63 VAL B O 1
ATOM 2831 N N . LYS B 2 63 ? 13.783 9.528 3.932 1.00 78.80 64 LYS B N 1
ATOM 2832 C CA . LYS B 2 63 ? 13.285 10.881 3.711 1.00 73.91 64 LYS B CA 1
ATOM 2833 C C . LYS B 2 63 ? 11.851 11.017 4.203 1.00 72.10 64 LYS B C 1
ATOM 2834 O O . LYS B 2 63 ? 10.965 10.293 3.749 1.00 75.23 64 LYS B O 1
#

Nearest PDB structures (foldseek):
  8ez6-assembly2_B  TM=7.654E-01  e=1.517E-01  Homo sapiens
  3tdq-assembly1_B  TM=6.079E-01  e=3.949E+00  Pseudomonas aeruginosa
  1evq-assembly1_A  TM=9.983E-01  e=2.093E-60  Alicyclobacillus acidocaldarius
  1u4n-assembly1_A  TM=8.893E-01  e=7.576E-61  Alicyclobacillus acidocaldarius
  2hm7-assembly1_A  TM=8.899E-01  e=1.083E-58  Alicyclobacillus acidocaldarius